Protein AF-A0A2U1FHE0-F1 (afdb_monomer_lite)

Organism: NCBI:txid1884669

Foldseek 3Di:
DDQPQDADAADPDDQVVQLVVNLVSLLVSLQRQLQVQLVVVCVVVVHNVSNVVSSVVSSVVSNVVSVVCCQAQNGWHDDPDDLDDCVPLSATEHQGHPPDDALDWDADARYTGHPHPPPPVSSLLRSQLSVLLNVVCVVQNDVVSVVQVCCPCPPPPHDVCLCVDPPHSNVSSQVSSCVRNCWGDDDHDTDNDRD

Radius of gyration: 19.81 Å; chains: 1; bounding box: 48×40×57 Å

Sequence (195 aa):
MSAAIGGFIGIVGGSLKNAMCELGHSILKGLTVGLIGGAMMAAAEQDAVYLWEGVLIGVALTMGMAGLRIVVLGATFIPDTKYGALEGFAQVYRRGSVFMRNGSGITLGRHVAVKRTGNLHYDRYLLQHETGHLAQISDVGVVEFYGRIVKEYVIKPGFRASYHTPGTLEYGANYYAFQRLGYYYSGMGIRNAFP

Secondary structure (DSSP, 8-state):
---SSPPP---SS-HHHHHHHHHHHHHHHHHHHHHHHHHHHHHHHT-THHHHHHHHHHHHHHHHHHHHHHHHH--B---SS--SS-GGGT-EEE---SSSPTT-EEEETTEEEE---S-HHHHHHHHHHHHHHHHHHHHH-HHHHHHHHHIIIIISS-HHHHTTSTTSHHHHHHHHHHHHHS-EEETTEEESS--

pLDDT: mean 80.5, std 9.71, range [31.58, 93.0]

Structure (mmCIF, N/CA/C/O backbone):
data_AF-A0A2U1FHE0-F1
#
_entry.id   AF-A0A2U1FHE0-F1
#
loop_
_atom_site.group_PDB
_atom_site.id
_atom_site.type_symbol
_atom_site.label_atom_id
_atom_site.label_alt_id
_atom_site.label_comp_id
_atom_site.label_asym_id
_atom_site.label_entity_id
_atom_site.label_seq_id
_atom_site.pdbx_PDB_ins_code
_atom_site.Cartn_x
_atom_site.Cartn_y
_atom_site.Cartn_z
_atom_site.occupancy
_atom_site.B_iso_or_equiv
_atom_site.auth_seq_id
_atom_site.auth_comp_id
_atom_site.auth_asym_id
_atom_site.auth_atom_id
_atom_site.pdbx_PDB_model_num
ATOM 1 N N . MET A 1 1 ? -18.534 -5.896 7.901 1.00 31.58 1 MET A N 1
ATOM 2 C CA . MET A 1 1 ? -19.061 -4.553 8.234 1.00 31.58 1 MET A CA 1
ATOM 3 C C . MET A 1 1 ? -17.929 -3.544 8.084 1.00 31.58 1 MET A C 1
ATOM 5 O O . MET A 1 1 ? -16.986 -3.579 8.862 1.00 31.58 1 MET A O 1
ATOM 9 N N . SER A 1 2 ? -17.942 -2.724 7.029 1.00 38.25 2 SER A N 1
ATOM 10 C CA . SER A 1 2 ? -16.984 -1.618 6.894 1.00 38.25 2 SER A CA 1
ATOM 11 C C . SER A 1 2 ? -17.431 -0.495 7.823 1.00 38.25 2 SER A C 1
ATOM 13 O O . SER A 1 2 ? -18.598 -0.118 7.783 1.00 38.25 2 SER A O 1
ATOM 15 N N . ALA A 1 3 ? -16.535 0.047 8.648 1.00 48.72 3 ALA A N 1
ATOM 16 C CA . ALA A 1 3 ? -16.822 1.295 9.352 1.00 48.72 3 ALA A CA 1
ATOM 17 C C . ALA A 1 3 ? -17.246 2.362 8.325 1.00 48.72 3 ALA A C 1
ATOM 19 O O . ALA A 1 3 ? -16.622 2.451 7.264 1.00 48.72 3 ALA A O 1
ATOM 20 N N . ALA A 1 4 ? -18.264 3.169 8.641 1.00 58.75 4 ALA A N 1
ATOM 21 C CA . ALA A 1 4 ? -18.749 4.263 7.787 1.00 58.75 4 ALA A CA 1
ATOM 22 C C . ALA A 1 4 ? -17.644 5.280 7.421 1.00 58.75 4 ALA A C 1
ATOM 24 O O . ALA A 1 4 ? -17.749 6.013 6.442 1.00 58.75 4 ALA A O 1
ATOM 25 N N . ILE A 1 5 ? -16.548 5.282 8.183 1.00 65.44 5 ILE A N 1
ATOM 26 C CA . ILE A 1 5 ? -15.347 6.067 7.921 1.00 65.44 5 ILE A CA 1
ATOM 27 C C . ILE A 1 5 ? -14.417 5.275 6.984 1.00 65.44 5 ILE A C 1
ATOM 29 O O . ILE A 1 5 ? -13.812 4.266 7.376 1.00 65.44 5 ILE A O 1
ATOM 33 N N . GLY A 1 6 ? -14.283 5.762 5.743 1.00 71.25 6 GLY A N 1
ATOM 34 C CA . GLY A 1 6 ? -13.335 5.265 4.737 1.00 71.25 6 GLY A CA 1
ATOM 35 C C . GLY A 1 6 ? -11.879 5.282 5.227 1.00 71.25 6 GLY A C 1
ATOM 36 O O . GLY A 1 6 ? -11.573 5.759 6.315 1.00 71.25 6 GLY A O 1
ATOM 37 N N . GLY A 1 7 ? -10.935 4.715 4.477 1.00 78.19 7 GLY A N 1
ATOM 38 C CA . GLY A 1 7 ? -9.524 4.722 4.899 1.00 78.19 7 GLY A CA 1
ATOM 39 C C . GLY A 1 7 ? -8.786 6.002 4.491 1.00 78.19 7 GLY A C 1
ATOM 40 O O . GLY A 1 7 ? -9.021 6.499 3.396 1.00 78.19 7 GLY A O 1
ATOM 41 N N . PHE A 1 8 ? -7.857 6.478 5.326 1.00 82.69 8 PHE A N 1
ATOM 42 C CA . PHE A 1 8 ? -7.020 7.653 5.046 1.00 82.69 8 PHE A CA 1
ATOM 43 C C . PHE A 1 8 ? -6.212 7.500 3.744 1.00 82.69 8 PHE A C 1
ATOM 45 O O . PHE A 1 8 ? -5.640 6.434 3.491 1.00 82.69 8 PHE A O 1
ATOM 52 N N . ILE A 1 9 ? -6.168 8.568 2.941 1.00 81.56 9 ILE A N 1
ATOM 53 C CA . ILE A 1 9 ? -5.534 8.599 1.608 1.00 81.56 9 ILE A CA 1
ATOM 54 C C . ILE A 1 9 ? -4.327 9.548 1.518 1.00 81.56 9 ILE A C 1
ATOM 56 O O . ILE A 1 9 ? -3.659 9.588 0.489 1.00 81.56 9 ILE A O 1
ATOM 60 N N . GLY A 1 10 ? -4.004 10.264 2.599 1.00 81.75 10 GLY A N 1
ATOM 61 C CA . GLY A 1 10 ? -2.922 11.249 2.628 1.00 81.75 10 GLY A CA 1
ATOM 62 C C . GLY A 1 10 ? -3.400 12.680 2.406 1.00 81.75 10 GLY A C 1
ATOM 63 O O . GLY A 1 10 ? -4.507 12.926 1.937 1.00 81.75 10 GLY A O 1
ATOM 64 N N . ILE A 1 11 ? -2.538 13.630 2.753 1.00 84.25 11 ILE A N 1
ATOM 65 C CA . ILE A 1 11 ? -2.701 15.063 2.501 1.00 84.25 11 ILE A CA 1
ATOM 66 C C . ILE A 1 11 ? -1.397 15.655 1.965 1.00 84.25 11 ILE A C 1
ATOM 68 O O . ILE A 1 11 ? -0.307 15.114 2.183 1.00 84.25 11 ILE A O 1
ATOM 72 N N . VAL A 1 12 ? -1.492 16.807 1.301 1.00 81.94 12 VAL A N 1
ATOM 73 C CA . VAL A 1 12 ? -0.307 17.547 0.851 1.00 81.94 12 VAL A CA 1
ATOM 74 C C . VAL A 1 12 ? 0.533 17.966 2.068 1.00 81.94 12 VAL A C 1
ATOM 76 O O . VAL A 1 12 ? 0.042 18.610 3.008 1.00 81.94 12 VAL A O 1
ATOM 79 N N . GLY A 1 13 ? 1.807 17.561 2.065 1.00 78.25 13 GLY A N 1
ATOM 80 C CA . GLY A 1 13 ? 2.777 17.889 3.109 1.00 78.25 13 GLY A CA 1
ATOM 81 C C . GLY A 1 13 ? 3.801 16.789 3.413 1.00 78.25 13 GLY A C 1
ATOM 82 O O . GLY A 1 13 ? 3.936 15.788 2.705 1.00 78.25 13 GLY A O 1
ATOM 83 N N . GLY A 1 14 ? 4.547 17.000 4.500 1.00 76.12 14 GLY A N 1
ATOM 84 C CA . GLY A 1 14 ? 5.615 16.104 4.949 1.00 76.12 14 GLY A CA 1
ATOM 85 C C . GLY A 1 14 ? 5.128 14.794 5.580 1.00 76.12 14 GLY A C 1
ATOM 86 O O . GLY A 1 14 ? 3.944 14.617 5.881 1.00 76.12 14 GLY A O 1
ATOM 87 N N . SER A 1 15 ? 6.074 13.876 5.809 1.00 78.69 15 SER A N 1
ATOM 88 C CA . SER A 1 15 ? 5.826 12.546 6.389 1.00 78.69 15 SER A CA 1
ATOM 89 C C . SER A 1 15 ? 5.229 12.614 7.793 1.00 78.69 15 SER A C 1
ATOM 91 O O . SER A 1 15 ? 4.274 11.901 8.072 1.00 78.69 15 SER A O 1
ATOM 93 N N . LEU A 1 16 ? 5.752 13.496 8.655 1.00 76.38 16 LEU A N 1
ATOM 94 C CA . LEU A 1 16 ? 5.264 13.656 10.028 1.00 76.38 16 LEU A CA 1
ATOM 95 C C . LEU A 1 16 ? 3.800 14.111 10.051 1.00 76.38 16 LEU A C 1
ATOM 97 O O . LEU A 1 16 ? 2.976 13.518 10.736 1.00 76.38 16 LEU A O 1
ATOM 101 N N . LYS A 1 17 ? 3.462 15.113 9.231 1.00 79.44 17 LYS A N 1
ATOM 102 C CA . LYS A 1 17 ? 2.091 15.621 9.097 1.00 79.44 17 LYS A CA 1
ATOM 103 C C . LYS A 1 17 ? 1.135 14.513 8.650 1.00 79.44 17 LYS A C 1
ATOM 105 O O . LYS A 1 17 ? 0.094 14.311 9.261 1.00 79.44 17 LYS A O 1
ATOM 110 N N . ASN A 1 18 ? 1.514 13.760 7.618 1.00 83.25 18 ASN A N 1
ATOM 111 C CA . ASN A 1 18 ? 0.703 12.649 7.126 1.00 83.25 18 ASN A CA 1
ATOM 112 C C . ASN A 1 18 ? 0.563 11.512 8.145 1.00 83.25 18 ASN A C 1
ATOM 114 O O . ASN A 1 18 ? -0.525 10.964 8.271 1.00 83.25 18 ASN A O 1
ATOM 118 N N . ALA A 1 19 ? 1.624 11.177 8.884 1.00 75.94 19 ALA A N 1
ATOM 119 C CA . ALA A 1 19 ? 1.572 10.171 9.942 1.00 75.94 19 ALA A CA 1
ATOM 120 C C . ALA A 1 19 ? 0.608 10.585 11.063 1.00 75.94 19 ALA A C 1
ATOM 122 O O . ALA A 1 19 ? -0.243 9.795 11.461 1.00 75.94 19 ALA A O 1
ATOM 123 N N . MET A 1 20 ? 0.676 11.841 11.515 1.00 75.88 20 MET A N 1
ATOM 124 C CA . MET A 1 20 ? -0.234 12.365 12.539 1.00 75.88 20 MET A CA 1
ATOM 125 C C . MET A 1 20 ? -1.688 12.389 12.061 1.00 75.88 20 MET A C 1
ATOM 127 O O . MET A 1 20 ? -2.582 11.980 12.799 1.00 75.88 20 MET A O 1
ATOM 131 N N . CYS A 1 21 ? -1.937 12.801 10.816 1.00 83.50 21 CYS A N 1
ATOM 132 C CA . CYS A 1 21 ? -3.279 12.753 10.237 1.00 83.50 21 CYS A CA 1
ATOM 133 C C . CYS A 1 21 ? -3.794 11.316 10.076 1.00 83.50 21 CYS A C 1
ATOM 135 O O . CYS A 1 21 ? -4.970 11.065 10.325 1.00 83.50 21 CYS A O 1
ATOM 137 N N . GLU A 1 22 ? -2.931 10.363 9.717 1.00 82.50 22 GLU A N 1
ATOM 138 C CA . GLU A 1 22 ? -3.294 8.946 9.633 1.00 82.50 22 GLU A CA 1
ATOM 139 C C . GLU A 1 22 ? -3.653 8.363 11.010 1.00 82.50 22 GLU A C 1
ATOM 141 O O . GLU A 1 22 ? -4.634 7.624 11.125 1.00 82.50 22 GLU A O 1
ATOM 146 N N . LEU A 1 23 ? -2.911 8.727 12.061 1.00 78.31 23 LEU A N 1
ATOM 147 C CA . LEU A 1 23 ? -3.217 8.338 13.441 1.00 78.31 23 LEU A CA 1
ATOM 148 C C . LEU A 1 23 ? -4.532 8.962 13.921 1.00 78.31 23 LEU A C 1
ATOM 150 O O . LEU A 1 23 ? -5.394 8.237 14.410 1.00 78.31 23 LEU A O 1
ATOM 154 N N . GLY A 1 24 ? -4.733 10.266 13.710 1.00 77.88 24 GLY A N 1
ATOM 155 C CA . GLY A 1 24 ? -5.979 10.958 14.062 1.00 77.88 24 GLY A CA 1
ATOM 156 C C . GLY A 1 24 ? -7.201 10.370 13.350 1.00 77.88 24 GLY A C 1
ATOM 157 O O . GLY A 1 24 ? -8.215 10.077 13.982 1.00 77.88 24 GLY A O 1
ATOM 158 N N . HIS A 1 25 ? -7.082 10.092 12.049 1.00 86.81 25 HIS A N 1
ATOM 159 C CA . HIS A 1 25 ? -8.114 9.389 11.280 1.00 86.81 25 HIS A CA 1
ATOM 160 C C . HIS A 1 25 ? -8.407 7.994 11.849 1.00 86.81 25 HIS A C 1
ATOM 162 O O . HIS A 1 25 ? -9.557 7.557 11.903 1.00 86.81 25 HIS A O 1
ATOM 168 N N . SER A 1 26 ? -7.369 7.287 12.295 1.00 81.31 26 SER A N 1
ATOM 169 C CA . SER A 1 26 ? -7.502 5.948 12.874 1.00 81.31 26 SER A CA 1
ATOM 170 C C . SER A 1 26 ? -8.154 5.973 14.253 1.00 81.31 26 SER A C 1
ATOM 172 O O . SER A 1 26 ? -8.953 5.083 14.533 1.00 81.31 26 SER A O 1
ATOM 174 N N . ILE A 1 27 ? -7.909 7.006 15.065 1.00 79.12 27 ILE A N 1
ATOM 175 C CA . ILE A 1 27 ? -8.630 7.247 16.324 1.00 79.12 27 ILE A CA 1
ATOM 176 C C . ILE A 1 27 ? -10.122 7.424 16.043 1.00 79.12 27 ILE A C 1
ATOM 178 O O . ILE A 1 27 ? -10.926 6.687 16.600 1.00 79.12 27 ILE A O 1
ATOM 182 N N . LEU A 1 28 ? -10.501 8.317 15.122 1.00 84.00 28 LEU A N 1
ATOM 183 C CA . LEU A 1 28 ? -11.912 8.541 14.763 1.00 84.00 28 LEU A CA 1
ATOM 184 C C . LEU A 1 28 ? -12.599 7.254 14.284 1.00 84.00 28 LEU A C 1
ATOM 186 O O . LEU A 1 28 ? -13.724 6.937 14.684 1.00 84.00 28 LEU A O 1
ATOM 190 N N . LYS A 1 29 ? -11.899 6.467 13.460 1.00 83.88 29 LYS A N 1
ATOM 191 C CA . LYS A 1 29 ? -12.380 5.156 13.015 1.00 83.88 29 LYS A CA 1
ATOM 192 C C . LYS A 1 29 ? -12.514 4.166 14.174 1.00 83.88 29 LYS A C 1
ATOM 194 O O . LYS A 1 29 ? -13.488 3.420 14.215 1.00 83.88 29 LYS A O 1
ATOM 199 N N . GLY A 1 30 ? -11.559 4.173 15.098 1.00 76.50 30 GLY A N 1
ATOM 200 C CA . GLY A 1 30 ? -11.541 3.324 16.286 1.00 76.50 30 GLY A CA 1
ATOM 201 C C . GLY A 1 30 ? -12.676 3.637 17.249 1.00 76.50 30 GLY A C 1
ATOM 202 O O . GLY A 1 30 ? -13.360 2.713 17.671 1.00 76.50 30 GLY A O 1
ATOM 203 N N . LEU A 1 31 ? -12.954 4.922 17.497 1.00 82.94 31 LEU A N 1
ATOM 204 C CA . LEU A 1 31 ? -14.117 5.367 18.270 1.00 82.94 3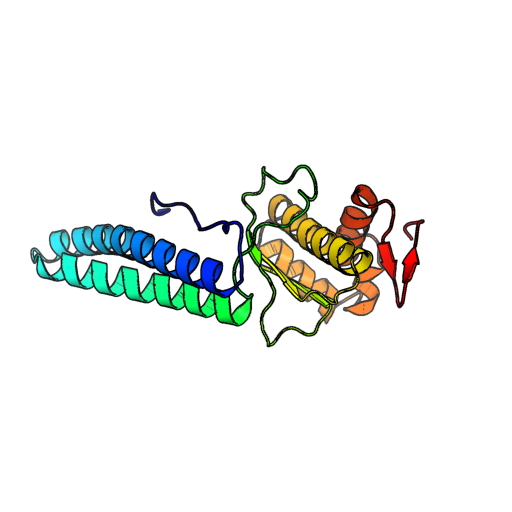1 LEU A CA 1
ATOM 205 C C . LEU A 1 31 ? -15.413 4.829 17.652 1.00 82.94 31 LEU A C 1
ATOM 207 O O . LEU A 1 31 ? -16.252 4.281 18.353 1.00 82.94 31 LEU A O 1
ATOM 211 N N . THR A 1 32 ? -15.553 4.927 16.326 1.00 84.69 32 THR A N 1
ATOM 212 C CA . THR A 1 32 ? -16.765 4.483 15.618 1.00 84.69 32 THR A CA 1
ATOM 213 C C . THR A 1 32 ? -16.954 2.968 15.689 1.00 84.69 32 THR A C 1
ATOM 215 O O . THR A 1 32 ? -18.025 2.491 16.051 1.00 84.69 32 THR A O 1
ATOM 218 N N . VAL A 1 33 ? -15.920 2.194 15.341 1.00 80.94 33 VAL A N 1
ATOM 219 C CA . VAL A 1 33 ? -15.981 0.721 15.376 1.00 80.94 33 VAL A CA 1
ATOM 220 C C . VAL A 1 33 ? -16.155 0.224 16.807 1.00 80.94 33 VAL A C 1
ATOM 222 O O . VAL A 1 33 ? -16.948 -0.682 17.048 1.00 80.94 33 VAL A O 1
ATOM 225 N N . GLY A 1 34 ? -15.438 0.841 17.743 1.00 82.88 34 GLY A N 1
ATOM 226 C CA . GLY A 1 34 ? -15.486 0.511 19.154 1.00 82.88 34 GLY A CA 1
ATOM 227 C C . GLY A 1 34 ? -16.840 0.796 19.788 1.00 82.88 34 GLY A C 1
ATOM 228 O O . GLY A 1 34 ? -17.339 -0.041 20.526 1.00 82.88 34 GLY A O 1
ATOM 229 N N . LEU A 1 35 ? -17.487 1.912 19.440 1.00 87.19 35 LEU A N 1
ATOM 230 C CA . LEU A 1 35 ? -18.833 2.226 19.921 1.00 87.19 35 LEU A CA 1
ATOM 231 C C . LEU A 1 35 ? -19.873 1.240 19.378 1.00 87.19 35 LEU A C 1
ATOM 233 O O . LEU A 1 35 ? -20.731 0.798 20.132 1.00 87.19 35 LEU A O 1
ATOM 237 N N . ILE A 1 36 ? -19.775 0.839 18.104 1.00 84.88 36 ILE A N 1
ATOM 238 C CA . ILE A 1 36 ? -20.671 -0.178 17.527 1.00 84.88 36 ILE A CA 1
ATOM 239 C C . ILE A 1 36 ? -20.477 -1.527 18.232 1.00 84.88 36 ILE A C 1
ATOM 241 O O . ILE A 1 36 ? -21.451 -2.127 18.680 1.00 84.88 36 ILE A O 1
ATOM 245 N N . GLY A 1 37 ? -19.231 -1.994 18.358 1.00 80.94 37 GLY A N 1
ATOM 246 C CA . GLY A 1 37 ? -18.929 -3.258 19.037 1.00 80.94 37 GLY A CA 1
ATOM 247 C C . GLY A 1 37 ? -19.313 -3.232 20.519 1.00 80.94 37 GLY A C 1
ATOM 248 O O . GLY A 1 37 ? -19.919 -4.176 21.018 1.00 80.94 37 GLY A O 1
ATOM 249 N N . GLY A 1 38 ? -19.035 -2.121 21.199 1.00 85.88 38 GLY A N 1
ATOM 250 C CA . GLY A 1 38 ? -19.387 -1.900 22.596 1.00 85.88 38 GLY A CA 1
ATOM 251 C C . GLY A 1 38 ? -20.892 -1.828 22.827 1.00 85.88 38 GLY A C 1
ATOM 252 O O . GLY A 1 38 ? -21.369 -2.368 23.813 1.00 85.88 38 GLY A O 1
ATOM 253 N N . ALA A 1 39 ? -21.663 -1.247 21.903 1.00 87.94 39 ALA A N 1
ATOM 254 C CA . ALA A 1 39 ? -23.124 -1.220 21.994 1.00 87.94 39 ALA A CA 1
ATOM 255 C C . ALA A 1 39 ? -23.735 -2.616 21.844 1.00 87.94 39 ALA A C 1
ATOM 257 O O . ALA A 1 39 ? -24.685 -2.949 22.547 1.00 87.94 39 ALA A O 1
ATOM 258 N N . MET A 1 40 ? -23.169 -3.450 20.966 1.00 88.19 40 MET A N 1
ATOM 259 C CA . MET A 1 40 ? -23.581 -4.849 20.839 1.00 88.19 40 MET A CA 1
ATOM 260 C C . MET A 1 40 ? -23.300 -5.633 22.126 1.00 88.19 40 MET A C 1
ATOM 262 O O . MET A 1 40 ? -24.173 -6.365 22.585 1.00 88.19 40 MET A O 1
ATOM 266 N N . MET A 1 41 ? -22.117 -5.454 22.725 1.00 82.00 41 MET A N 1
ATOM 267 C CA . MET A 1 41 ? -21.769 -6.116 23.989 1.00 82.00 41 MET A CA 1
ATOM 268 C C . MET A 1 41 ? -22.588 -5.584 25.168 1.00 82.00 41 MET A C 1
ATOM 270 O O . MET A 1 41 ? -23.110 -6.373 25.944 1.00 82.00 41 MET A O 1
ATOM 274 N N . ALA A 1 42 ? -22.802 -4.271 25.252 1.00 90.62 42 ALA A N 1
ATOM 275 C CA . ALA A 1 42 ? -23.636 -3.663 26.284 1.00 90.62 42 ALA A CA 1
ATOM 276 C C . ALA A 1 42 ? -25.093 -4.136 26.216 1.00 90.62 42 ALA A C 1
ATOM 278 O O . ALA A 1 42 ? -25.725 -4.331 27.248 1.00 90.62 42 ALA A O 1
ATOM 279 N N . ALA A 1 43 ? -25.635 -4.351 25.013 1.00 88.69 43 ALA A N 1
ATOM 280 C CA . ALA A 1 43 ? -26.972 -4.912 24.846 1.00 88.69 43 ALA A CA 1
ATOM 281 C C . ALA A 1 43 ? -27.042 -6.397 25.242 1.00 88.69 43 ALA A C 1
ATOM 283 O O . ALA A 1 43 ? -28.050 -6.826 25.800 1.00 88.69 43 ALA A O 1
ATOM 284 N N . ALA A 1 44 ? -25.990 -7.172 24.959 1.00 90.69 44 ALA A N 1
ATOM 285 C CA . ALA A 1 44 ? -25.921 -8.592 25.299 1.00 90.69 44 ALA A CA 1
ATOM 286 C C . ALA A 1 44 ? -25.772 -8.823 26.811 1.00 90.69 44 ALA A C 1
ATOM 288 O O . ALA A 1 44 ? -26.486 -9.646 27.376 1.00 90.69 44 ALA A O 1
ATOM 289 N N . GLU A 1 45 ? -24.894 -8.057 27.455 1.00 92.31 45 GLU A N 1
ATOM 290 C CA . GLU A 1 45 ? -24.567 -8.185 28.881 1.00 92.31 45 GLU A CA 1
ATOM 291 C C . GLU A 1 45 ? -25.415 -7.265 29.778 1.00 92.31 45 GLU A C 1
ATOM 293 O O . GLU A 1 45 ? -25.296 -7.294 30.997 1.00 92.31 45 GLU A O 1
ATOM 298 N N . GLN A 1 46 ? -26.280 -6.437 29.180 1.00 92.25 46 GLN A N 1
ATOM 299 C CA . GLN A 1 46 ? -27.111 -5.434 29.863 1.00 92.25 46 GLN A CA 1
ATOM 300 C C . GLN A 1 46 ? -26.319 -4.437 30.731 1.00 92.25 46 GLN A C 1
ATOM 302 O O . GLN A 1 46 ? -26.864 -3.862 31.674 1.00 92.25 46 GLN A O 1
ATOM 307 N N . ASP A 1 47 ? -25.053 -4.183 30.385 1.00 93.00 47 ASP A N 1
ATOM 308 C CA . ASP A 1 47 ? -24.169 -3.263 31.103 1.00 93.00 47 ASP A CA 1
ATOM 309 C C . ASP A 1 47 ? -23.560 -2.212 30.161 1.00 93.00 47 ASP A C 1
ATOM 311 O O . ASP A 1 47 ? -22.891 -2.514 29.171 1.00 93.00 47 ASP A O 1
ATOM 315 N N . ALA A 1 48 ? -23.768 -0.939 30.495 1.00 87.19 48 ALA A N 1
ATOM 316 C CA . ALA A 1 48 ? -23.250 0.193 29.739 1.00 87.19 48 ALA A CA 1
ATOM 317 C C . ALA A 1 48 ? -21.715 0.324 29.800 1.00 87.19 48 ALA A C 1
ATOM 319 O O . ALA A 1 48 ? -21.150 1.011 28.945 1.00 87.19 48 ALA A O 1
ATOM 320 N N . VAL A 1 49 ? -21.023 -0.330 30.744 1.00 92.31 49 VAL A N 1
ATOM 321 C CA . VAL A 1 49 ? -19.548 -0.333 30.826 1.00 92.31 49 VAL A CA 1
ATOM 322 C C . VAL A 1 49 ? -18.911 -0.804 29.516 1.00 92.31 49 VAL A C 1
ATOM 324 O O . VAL A 1 49 ? -17.918 -0.224 29.063 1.00 92.31 49 VAL A O 1
ATOM 327 N N . TYR A 1 50 ? -19.540 -1.764 28.833 1.00 85.44 50 TYR A N 1
ATOM 328 C CA . TYR A 1 50 ? -19.032 -2.321 27.581 1.00 85.44 50 TYR A CA 1
ATOM 329 C C . TYR A 1 50 ? -19.044 -1.329 26.411 1.00 85.44 50 TYR A C 1
ATOM 331 O O . TYR A 1 50 ? -18.294 -1.514 25.450 1.00 85.44 50 TYR A O 1
ATOM 339 N N . LEU A 1 51 ? -19.814 -0.234 26.489 1.00 86.88 51 LEU A N 1
ATOM 340 C CA . LEU A 1 51 ? -19.703 0.867 25.525 1.00 86.88 51 LEU A CA 1
ATOM 341 C C . LEU A 1 51 ? -18.315 1.507 25.597 1.00 86.88 51 LEU A C 1
ATOM 343 O O . LEU A 1 51 ? -17.680 1.736 24.567 1.00 86.88 51 LEU A O 1
ATOM 347 N N . TRP A 1 52 ? -17.839 1.780 26.813 1.00 85.00 52 TRP A N 1
ATOM 348 C CA . TRP A 1 52 ? -16.544 2.413 27.032 1.00 85.00 52 TRP A CA 1
ATOM 349 C C . TRP A 1 52 ? -1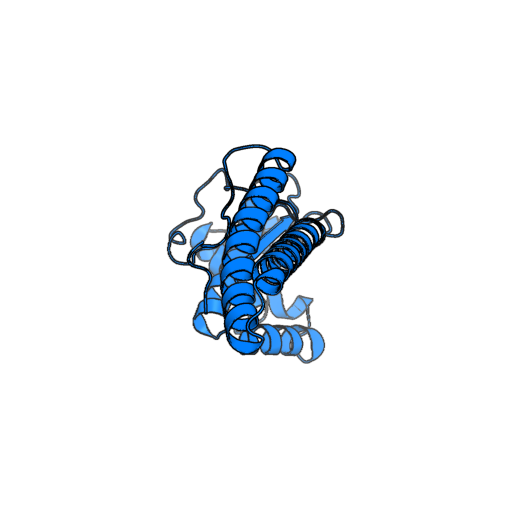5.390 1.461 26.722 1.00 85.00 52 TRP A C 1
ATOM 351 O O . TRP A 1 52 ? -14.445 1.844 26.030 1.00 85.00 52 TRP A O 1
ATOM 361 N N . GLU A 1 53 ? -15.492 0.202 27.148 1.00 84.75 53 GLU A N 1
ATOM 362 C CA . GLU A 1 53 ? -14.495 -0.821 26.817 1.00 84.75 53 GLU A CA 1
ATOM 363 C C . GLU A 1 53 ? -14.398 -1.051 25.307 1.00 84.75 53 GLU A C 1
ATOM 365 O O . GLU A 1 53 ? -13.297 -1.081 24.752 1.00 84.75 53 GLU A O 1
ATOM 370 N N . GLY A 1 54 ? -15.539 -1.124 24.615 1.00 80.62 54 GLY A N 1
ATOM 371 C CA . GLY A 1 54 ? -15.587 -1.240 23.162 1.00 80.62 54 GLY A CA 1
ATOM 372 C C . GLY A 1 54 ? -14.880 -0.076 22.473 1.00 80.62 54 GLY A C 1
ATOM 373 O O . GLY A 1 54 ? -14.050 -0.298 21.589 1.00 80.62 54 GLY A O 1
ATOM 374 N N . VAL A 1 55 ? -15.140 1.163 22.905 1.00 86.25 55 VAL A N 1
ATOM 375 C CA . VAL A 1 55 ? -14.464 2.368 22.398 1.00 86.25 55 VAL A CA 1
ATOM 376 C C . VAL A 1 55 ? -12.950 2.298 22.613 1.00 86.25 55 VAL A C 1
ATOM 378 O O . VAL A 1 55 ? -12.194 2.520 21.662 1.00 86.25 55 VAL A O 1
ATOM 381 N N . LEU A 1 56 ? -12.498 1.961 23.823 1.00 82.31 56 LEU A N 1
ATOM 382 C CA . LEU A 1 56 ? -11.074 1.849 24.148 1.00 82.31 56 LEU A CA 1
ATOM 383 C C . LEU A 1 56 ? -10.374 0.792 23.288 1.00 82.31 56 LEU A C 1
ATOM 385 O O . LEU A 1 56 ? -9.335 1.075 22.689 1.00 82.31 56 LEU A O 1
ATOM 389 N N . ILE A 1 57 ? -10.964 -0.399 23.171 1.00 78.50 57 ILE A N 1
ATOM 390 C CA . ILE A 1 57 ? -10.437 -1.494 22.347 1.00 78.50 57 ILE A CA 1
ATOM 391 C C . ILE A 1 57 ? -10.415 -1.084 20.870 1.00 78.50 57 ILE A C 1
ATOM 393 O O . ILE A 1 57 ? -9.413 -1.287 20.182 1.00 78.50 57 ILE A O 1
ATOM 397 N N . GLY A 1 58 ? -11.489 -0.460 20.383 1.00 75.19 58 GLY A N 1
ATOM 398 C CA . GLY A 1 58 ? -11.604 0.010 19.007 1.00 75.19 58 GLY A CA 1
ATOM 399 C C . GLY A 1 58 ? -10.508 1.008 18.642 1.00 75.19 58 GLY A C 1
ATOM 400 O O . GLY A 1 58 ? -9.840 0.833 17.622 1.00 75.19 58 GLY A O 1
ATOM 401 N N . VAL A 1 59 ? -10.277 2.016 19.489 1.00 78.88 59 VAL A N 1
ATOM 402 C CA . VAL A 1 59 ? -9.190 2.995 19.319 1.00 78.88 59 VAL A CA 1
ATOM 403 C C . VAL A 1 59 ? -7.822 2.328 19.391 1.00 78.88 59 VAL A C 1
ATOM 405 O O . VAL A 1 59 ? -6.992 2.562 18.512 1.00 78.88 59 VAL A O 1
ATOM 408 N N . ALA A 1 60 ? -7.580 1.479 20.391 1.00 72.25 60 ALA A N 1
ATOM 409 C CA . ALA A 1 60 ? -6.290 0.822 20.569 1.00 72.25 60 ALA A CA 1
ATOM 410 C C . ALA A 1 60 ? -5.914 -0.039 19.353 1.00 72.25 60 ALA A C 1
ATOM 412 O O . ALA A 1 60 ? -4.800 0.068 18.835 1.00 72.25 60 ALA A O 1
ATOM 413 N N . LEU A 1 61 ? -6.853 -0.838 18.839 1.00 74.88 61 LEU A N 1
ATOM 414 C CA . LEU A 1 61 ? -6.626 -1.693 17.675 1.00 74.88 61 LEU A CA 1
ATOM 415 C C . LEU A 1 61 ? -6.390 -0.879 16.400 1.00 74.88 61 LEU A C 1
ATOM 417 O O . LEU A 1 61 ? -5.455 -1.170 15.649 1.00 74.88 61 LEU A O 1
ATOM 421 N N . THR A 1 62 ? -7.195 0.152 16.127 1.00 74.75 62 THR A N 1
ATOM 422 C CA . THR A 1 62 ? -7.013 0.949 14.904 1.00 74.75 62 THR A CA 1
ATOM 423 C C . THR A 1 62 ? -5.743 1.788 14.951 1.00 74.75 62 THR A C 1
ATOM 425 O O . THR A 1 62 ? -5.048 1.870 13.935 1.00 74.75 62 THR A O 1
ATOM 428 N N . MET A 1 63 ? -5.398 2.368 16.105 1.00 74.00 63 MET A N 1
ATOM 429 C CA . MET A 1 63 ? -4.130 3.072 16.304 1.00 74.00 63 MET A CA 1
ATOM 430 C C . MET A 1 63 ? -2.939 2.129 16.171 1.00 74.00 63 MET A C 1
ATOM 432 O O . MET A 1 63 ? -1.991 2.463 15.463 1.00 74.00 63 MET A O 1
ATOM 436 N N . GLY A 1 64 ? -2.996 0.947 16.789 1.00 73.88 64 GLY A N 1
ATOM 437 C CA . GLY A 1 64 ? -1.946 -0.064 16.688 1.00 73.88 64 GLY A CA 1
ATOM 438 C C . GLY A 1 64 ? -1.701 -0.480 15.239 1.00 73.88 64 GLY A C 1
ATOM 439 O O . GLY A 1 64 ? -0.568 -0.440 14.762 1.00 73.88 64 GLY A O 1
ATOM 440 N N . MET A 1 65 ? -2.768 -0.772 14.491 1.00 78.94 65 MET A N 1
ATOM 441 C CA . MET A 1 65 ? -2.666 -1.123 13.071 1.00 78.94 65 MET A CA 1
ATOM 442 C C . MET A 1 65 ? -2.168 0.034 12.199 1.00 78.94 65 MET A C 1
ATOM 444 O O . MET A 1 65 ? -1.419 -0.197 11.249 1.00 78.94 65 MET A O 1
ATOM 448 N N . ALA A 1 66 ? -2.558 1.276 12.496 1.00 79.44 66 ALA A N 1
ATOM 449 C CA . ALA A 1 66 ? -2.068 2.454 11.785 1.00 79.44 66 ALA A CA 1
ATOM 450 C C . ALA A 1 66 ? -0.581 2.707 12.062 1.00 79.44 66 ALA A C 1
ATOM 452 O O . ALA A 1 66 ? 0.191 2.895 11.124 1.00 79.44 66 ALA A O 1
ATOM 453 N N . GLY A 1 67 ? -0.168 2.631 13.329 1.00 75.81 67 GLY A N 1
ATOM 454 C CA . GLY A 1 67 ? 1.228 2.720 13.745 1.00 75.81 67 GLY A CA 1
ATOM 455 C C . GLY A 1 67 ? 2.079 1.642 13.083 1.00 75.81 67 GLY A C 1
ATOM 456 O O . GLY A 1 67 ? 3.072 1.964 12.433 1.00 75.81 67 GLY A O 1
ATOM 457 N N . LEU A 1 68 ? 1.642 0.380 13.135 1.00 82.19 68 LEU A N 1
ATOM 458 C CA . LEU A 1 68 ? 2.319 -0.733 12.467 1.00 82.19 68 LEU A CA 1
ATOM 459 C C . LEU A 1 68 ? 2.453 -0.486 10.961 1.00 82.19 68 LEU A C 1
ATOM 461 O O . LEU A 1 68 ? 3.526 -0.669 10.393 1.00 82.19 68 LEU A O 1
ATOM 465 N N . ARG A 1 69 ? 1.391 -0.016 10.302 1.00 86.06 69 ARG A N 1
ATOM 466 C CA . ARG A 1 69 ? 1.430 0.282 8.867 1.00 86.06 69 ARG A CA 1
ATOM 467 C C . ARG A 1 69 ? 2.395 1.421 8.536 1.00 86.06 69 ARG A C 1
ATOM 469 O O . ARG A 1 69 ? 3.115 1.322 7.546 1.00 86.06 69 ARG A O 1
ATOM 476 N N . ILE A 1 70 ? 2.439 2.477 9.348 1.00 81.25 70 ILE A N 1
ATOM 477 C CA . ILE A 1 70 ? 3.403 3.576 9.196 1.00 81.25 70 ILE A CA 1
ATOM 478 C C . ILE A 1 70 ? 4.833 3.056 9.383 1.00 81.25 70 ILE A C 1
ATOM 480 O O . ILE A 1 70 ? 5.715 3.419 8.610 1.00 81.25 70 ILE A O 1
ATOM 484 N N . VAL A 1 71 ? 5.063 2.177 10.358 1.00 79.62 71 VAL A N 1
ATOM 485 C CA . VAL A 1 71 ? 6.377 1.574 10.615 1.00 79.62 71 VAL A CA 1
ATOM 486 C C . VAL A 1 71 ? 6.814 0.670 9.461 1.00 79.62 71 VAL A C 1
ATOM 488 O O . VAL A 1 71 ? 7.958 0.763 9.027 1.00 79.62 71 VAL A O 1
ATOM 491 N N . VAL A 1 72 ? 5.920 -0.170 8.933 1.00 82.38 72 VAL A N 1
ATOM 492 C CA . VAL A 1 72 ? 6.248 -1.180 7.910 1.00 82.38 72 VAL A CA 1
ATOM 493 C C . VAL A 1 72 ? 6.301 -0.592 6.499 1.00 82.38 72 VAL A C 1
ATOM 495 O O . VAL A 1 72 ? 7.199 -0.930 5.730 1.00 82.38 72 VAL A O 1
ATOM 498 N N . LEU A 1 73 ? 5.384 0.316 6.156 1.00 86.75 73 LEU A N 1
ATOM 499 C CA . LEU A 1 73 ? 5.214 0.840 4.794 1.00 86.75 73 LEU A CA 1
ATOM 500 C C . LEU A 1 73 ? 5.554 2.329 4.656 1.00 86.75 73 LEU A C 1
ATOM 502 O O . LEU A 1 73 ? 5.612 2.849 3.541 1.00 86.75 73 LEU A O 1
ATOM 506 N N . GLY A 1 74 ? 5.776 3.030 5.764 1.00 85.44 74 GLY A N 1
ATOM 507 C CA . GLY A 1 74 ? 5.980 4.473 5.784 1.00 85.44 74 GLY A CA 1
ATOM 508 C C . GLY A 1 74 ? 4.678 5.274 5.849 1.00 85.44 74 GLY A C 1
ATOM 509 O O . GLY A 1 74 ? 3.562 4.761 5.687 1.00 85.44 74 GLY A O 1
ATOM 510 N N . ALA A 1 75 ? 4.841 6.578 6.077 1.00 85.50 75 ALA A N 1
ATOM 511 C CA . ALA A 1 75 ? 3.741 7.533 6.086 1.00 85.50 75 ALA A CA 1
ATOM 512 C C . ALA A 1 75 ? 3.081 7.637 4.703 1.00 85.50 75 ALA A C 1
ATOM 514 O O . ALA A 1 75 ? 3.754 7.570 3.666 1.00 85.50 75 ALA A O 1
ATOM 515 N N . THR A 1 76 ? 1.765 7.841 4.710 1.00 87.00 76 THR A N 1
ATOM 516 C CA . THR A 1 76 ? 0.980 8.101 3.500 1.00 87.00 76 THR A CA 1
ATOM 517 C C . THR A 1 76 ? 1.416 9.422 2.841 1.00 87.00 76 THR A C 1
ATOM 519 O O . THR A 1 76 ? 1.908 10.324 3.519 1.00 87.00 76 THR A O 1
ATOM 522 N N . PHE A 1 77 ? 1.291 9.558 1.523 1.00 82.56 77 PHE A N 1
ATOM 523 C CA . PHE A 1 77 ? 1.515 10.826 0.823 1.00 82.56 77 PHE A CA 1
ATOM 524 C C . PHE A 1 77 ? 0.661 10.920 -0.444 1.00 82.56 77 PHE A C 1
ATOM 526 O O . PHE A 1 77 ? 0.253 9.904 -1.000 1.00 82.56 77 PHE A O 1
ATOM 533 N N . ILE A 1 78 ? 0.435 12.145 -0.921 1.00 81.06 78 ILE A N 1
ATOM 534 C CA . ILE A 1 78 ? -0.143 12.388 -2.247 1.00 81.06 78 ILE A CA 1
ATOM 535 C C . ILE A 1 78 ? 1.016 12.605 -3.229 1.00 81.06 78 ILE A C 1
ATOM 537 O O . ILE A 1 78 ? 1.858 13.465 -2.960 1.00 81.06 78 ILE A O 1
ATOM 541 N N . PRO A 1 79 ? 1.123 11.830 -4.320 1.00 72.38 79 PRO A N 1
ATOM 542 C CA . PRO A 1 79 ? 2.179 12.020 -5.306 1.00 72.38 79 PRO A CA 1
ATOM 543 C C . PRO A 1 79 ? 2.058 13.360 -6.040 1.00 72.38 79 PRO A C 1
ATOM 545 O O . PRO A 1 79 ? 0.964 13.776 -6.411 1.00 72.38 79 PRO A O 1
ATOM 548 N N . ASP A 1 80 ? 3.206 13.996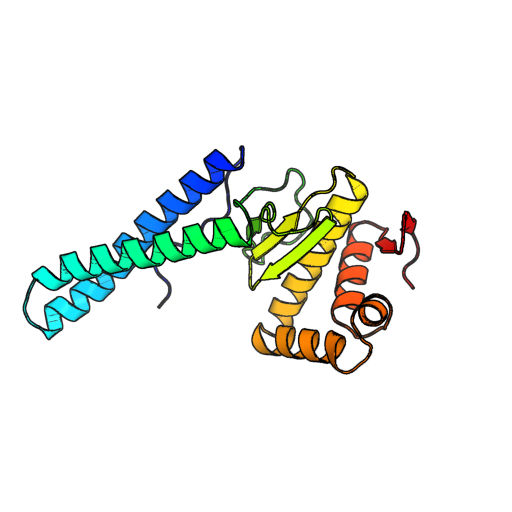 -6.293 1.00 66.00 80 ASP A N 1
ATOM 549 C CA . ASP A 1 80 ? 3.311 15.320 -6.932 1.00 66.00 80 ASP A CA 1
ATOM 550 C C . ASP A 1 80 ? 2.848 15.318 -8.401 1.00 66.00 80 ASP A C 1
ATOM 552 O O . ASP A 1 80 ? 2.554 16.357 -8.983 1.00 66.00 80 ASP A O 1
ATOM 556 N N . THR A 1 81 ? 2.781 14.141 -9.024 1.00 62.72 81 THR A N 1
ATOM 557 C CA . THR A 1 81 ? 2.217 13.946 -10.360 1.00 62.72 81 THR A CA 1
ATOM 558 C C . THR A 1 81 ? 1.121 12.893 -10.259 1.00 62.72 81 THR A C 1
ATOM 560 O O . THR A 1 81 ? 1.353 11.814 -9.715 1.00 62.72 81 THR A O 1
ATOM 563 N N . LYS A 1 82 ? -0.080 13.182 -10.776 1.00 57.28 82 LYS A N 1
ATOM 564 C CA . LYS A 1 82 ? -1.126 12.161 -10.912 1.00 57.28 82 LYS A CA 1
ATOM 565 C C . LYS A 1 82 ? -0.655 11.143 -11.947 1.00 57.28 82 LYS A C 1
ATOM 567 O O . LYS A 1 82 ? -0.540 11.455 -13.127 1.00 57.28 82 LYS A O 1
ATOM 572 N N . TYR A 1 83 ? -0.357 9.932 -11.501 1.00 58.41 83 TYR A N 1
ATOM 573 C CA . TYR A 1 83 ? 0.272 8.886 -12.308 1.00 58.41 83 TYR A CA 1
ATOM 574 C C . TYR A 1 83 ? -0.715 8.116 -13.219 1.00 58.41 83 TYR A C 1
ATOM 576 O O . TYR A 1 83 ? -0.545 6.924 -13.462 1.00 58.41 83 TYR A O 1
ATOM 584 N N . GLY A 1 84 ? -1.716 8.806 -13.781 1.00 53.12 84 GLY A N 1
ATOM 585 C CA . GLY A 1 84 ? -2.714 8.246 -14.707 1.00 53.12 84 GLY A CA 1
ATOM 586 C C . GLY A 1 84 ? -4.021 7.779 -14.049 1.00 53.12 84 GLY A C 1
ATOM 587 O O . GLY A 1 84 ? -4.244 8.030 -12.866 1.00 53.12 84 GLY A O 1
ATOM 588 N N . ALA A 1 85 ? -4.889 7.141 -14.853 1.00 47.53 85 ALA A N 1
ATOM 589 C CA . ALA A 1 85 ? -6.313 6.817 -14.631 1.00 47.53 85 ALA A CA 1
ATOM 590 C C . ALA A 1 85 ? -6.606 5.850 -13.463 1.00 47.53 85 ALA A C 1
ATOM 592 O O . ALA A 1 85 ? -7.144 4.762 -13.636 1.00 47.53 85 ALA A O 1
ATOM 593 N N . LEU A 1 86 ? -6.204 6.231 -12.260 1.00 55.94 86 LEU A N 1
ATOM 594 C CA . LEU A 1 86 ? -6.173 5.362 -11.089 1.00 55.94 86 LEU A CA 1
ATOM 595 C C . LEU A 1 86 ? -6.821 6.005 -9.861 1.00 55.94 86 LEU A C 1
ATOM 597 O O . LEU A 1 86 ? -6.730 5.484 -8.752 1.00 55.94 86 LEU A O 1
ATOM 601 N N . GLU A 1 87 ? -7.539 7.110 -10.057 1.00 50.00 87 GLU A N 1
ATOM 602 C CA . GLU A 1 87 ? -8.517 7.578 -9.069 1.00 50.00 87 GLU A CA 1
ATOM 603 C C . GLU A 1 87 ? -9.592 6.496 -8.797 1.00 50.00 87 GLU A C 1
ATOM 605 O O . GLU A 1 87 ? -10.189 6.490 -7.725 1.00 50.00 87 GLU A O 1
ATOM 610 N N . GLY A 1 88 ? -9.757 5.515 -9.702 1.00 51.78 88 GLY A N 1
ATOM 611 C CA . GLY A 1 88 ? -10.713 4.407 -9.589 1.00 51.78 88 GLY A CA 1
ATOM 612 C C . GLY A 1 88 ? -10.360 3.264 -8.623 1.00 51.78 88 GLY A C 1
ATOM 613 O O . GLY A 1 88 ? -11.269 2.554 -8.210 1.00 51.78 88 GLY A O 1
ATOM 614 N N . PHE A 1 89 ? -9.096 3.082 -8.207 1.00 58.84 89 PHE A N 1
ATOM 615 C CA . PHE A 1 89 ? -8.700 1.933 -7.358 1.00 58.84 89 PHE A CA 1
ATOM 616 C C . PHE A 1 89 ? -8.588 2.256 -5.857 1.00 58.84 89 PHE A C 1
ATOM 618 O O . PHE A 1 89 ? -8.142 1.422 -5.069 1.00 58.84 89 PHE A O 1
ATOM 625 N N . ALA A 1 90 ? -8.973 3.469 -5.433 1.00 67.88 90 ALA A N 1
ATOM 626 C CA . ALA A 1 90 ? -8.921 3.920 -4.032 1.00 67.88 90 ALA A CA 1
ATOM 627 C C . ALA A 1 90 ? -7.563 3.658 -3.331 1.00 67.88 90 ALA A C 1
ATOM 629 O O . ALA A 1 90 ? -7.496 3.333 -2.137 1.00 67.88 90 ALA A O 1
ATOM 630 N N . GLN A 1 91 ? -6.480 3.780 -4.100 1.00 78.75 91 GLN A N 1
ATOM 631 C CA . GLN A 1 91 ? -5.120 3.446 -3.693 1.00 78.75 91 GLN A CA 1
ATOM 632 C C . GLN A 1 91 ? -4.516 4.440 -2.705 1.00 78.75 91 GLN A C 1
ATOM 634 O O . GLN A 1 91 ? -4.866 5.620 -2.675 1.00 78.75 91 GLN A O 1
ATOM 639 N N . VAL A 1 92 ? -3.562 3.962 -1.911 1.00 83.44 92 VAL A N 1
ATOM 640 C CA . VAL A 1 92 ? -2.904 4.752 -0.870 1.00 83.44 92 VAL A CA 1
ATOM 641 C C . VAL A 1 92 ? -1.393 4.645 -1.023 1.00 83.44 92 VAL A C 1
ATOM 643 O O . VAL A 1 92 ? -0.803 3.613 -0.695 1.00 83.44 92 VAL A O 1
ATOM 646 N N . TYR A 1 93 ? -0.769 5.729 -1.479 1.00 85.62 93 TYR A N 1
ATOM 647 C CA . TYR A 1 93 ? 0.677 5.800 -1.665 1.00 85.62 93 TYR A CA 1
ATOM 648 C C . TYR A 1 93 ? 1.406 6.034 -0.347 1.00 85.62 93 TYR A C 1
ATOM 650 O O . TYR A 1 93 ? 1.004 6.865 0.469 1.00 85.62 93 TYR A O 1
ATOM 658 N N . ARG A 1 94 ? 2.510 5.317 -0.142 1.00 88.00 94 ARG A N 1
ATOM 659 C CA . ARG A 1 94 ? 3.327 5.370 1.070 1.00 88.00 94 ARG A CA 1
ATOM 660 C C . ARG A 1 94 ? 4.802 5.516 0.747 1.00 88.00 94 ARG A C 1
ATOM 662 O O . ARG A 1 94 ? 5.300 4.989 -0.243 1.00 88.00 94 ARG A O 1
ATOM 669 N N . ARG A 1 95 ? 5.508 6.256 1.599 1.00 85.38 95 ARG A N 1
ATOM 670 C CA . ARG A 1 95 ? 6.902 6.673 1.360 1.00 85.38 95 ARG A CA 1
ATOM 671 C C . ARG A 1 95 ? 7.946 5.554 1.499 1.00 85.38 95 ARG A C 1
ATOM 673 O O . ARG A 1 95 ? 9.137 5.828 1.347 1.00 85.38 95 ARG A O 1
ATOM 680 N N . GLY A 1 96 ? 7.521 4.335 1.825 1.00 84.44 96 GLY A N 1
ATOM 681 C CA . GLY A 1 96 ? 8.405 3.250 2.226 1.00 84.44 96 GLY A CA 1
ATOM 682 C C . GLY A 1 96 ? 8.936 3.448 3.648 1.00 84.44 96 GLY A C 1
ATOM 683 O O . GLY A 1 96 ? 9.082 4.574 4.137 1.00 84.44 96 GLY A O 1
ATOM 684 N N . SER A 1 97 ? 9.221 2.346 4.337 1.00 86.25 97 SER A N 1
ATOM 685 C CA . SER A 1 97 ? 9.780 2.391 5.690 1.00 86.25 97 SER A CA 1
ATOM 686 C C . SER A 1 97 ? 11.295 2.591 5.694 1.00 86.25 97 SER A C 1
ATOM 688 O O . SER A 1 97 ? 11.950 2.708 4.656 1.00 86.25 97 SER A O 1
ATOM 690 N N . VAL A 1 98 ? 11.875 2.687 6.890 1.00 77.19 98 VAL A N 1
ATOM 691 C CA . VAL A 1 98 ? 13.335 2.663 7.081 1.00 77.19 98 VAL A CA 1
ATOM 692 C C . VAL A 1 98 ? 13.933 1.276 6.828 1.00 77.19 98 VAL A C 1
ATOM 694 O O . VAL A 1 98 ? 15.112 1.182 6.514 1.00 77.19 98 VAL A O 1
ATOM 697 N N . PHE A 1 99 ? 13.119 0.220 6.901 1.00 80.62 99 PHE A N 1
ATOM 698 C CA . PHE A 1 99 ? 13.538 -1.161 6.646 1.00 80.62 99 PHE A CA 1
ATOM 699 C C . PHE A 1 99 ? 13.596 -1.499 5.150 1.00 80.62 99 PHE A C 1
ATOM 701 O O . PHE A 1 99 ? 14.180 -2.506 4.759 1.00 80.62 99 PHE A O 1
ATOM 708 N N . MET A 1 100 ? 13.005 -0.654 4.304 1.00 83.50 100 MET A N 1
ATOM 709 C CA . MET A 1 100 ? 13.055 -0.790 2.853 1.00 83.50 100 MET A CA 1
ATOM 710 C C . MET A 1 100 ? 14.344 -0.181 2.301 1.00 83.50 100 MET A C 1
ATOM 712 O O . MET A 1 100 ? 14.664 0.982 2.563 1.00 83.50 100 MET A O 1
ATOM 716 N N . ARG A 1 101 ? 15.060 -0.948 1.474 1.00 84.06 101 ARG A N 1
ATOM 717 C CA . ARG A 1 101 ? 16.212 -0.444 0.718 1.00 84.06 101 ARG A CA 1
ATOM 718 C C . ARG A 1 101 ? 15.749 0.623 -0.278 1.00 84.06 101 ARG A C 1
ATOM 720 O O . ARG A 1 101 ? 14.701 0.473 -0.903 1.00 84.06 101 ARG A O 1
ATOM 727 N N . ASN A 1 102 ? 16.538 1.678 -0.471 1.00 84.94 102 ASN A N 1
ATOM 728 C CA . ASN A 1 102 ? 16.250 2.673 -1.507 1.00 84.94 102 ASN A CA 1
ATOM 729 C C . ASN A 1 102 ? 16.112 1.997 -2.878 1.00 84.94 102 ASN A C 1
ATOM 731 O O . ASN A 1 102 ? 16.959 1.192 -3.270 1.00 84.94 102 ASN A O 1
ATOM 735 N N . GLY A 1 103 ? 15.036 2.332 -3.583 1.00 82.50 103 GLY A N 1
ATOM 736 C CA . GLY A 1 103 ? 14.686 1.762 -4.876 1.00 82.50 103 GLY A CA 1
ATOM 737 C C . GLY A 1 103 ? 13.917 0.447 -4.826 1.00 82.50 103 GLY A C 1
ATOM 738 O O . GLY A 1 103 ? 13.836 -0.222 -5.853 1.00 82.50 103 GLY A O 1
ATOM 739 N N . SER A 1 104 ? 13.363 0.099 -3.662 1.00 84.06 104 SER A N 1
ATOM 740 C CA . SER A 1 104 ? 12.396 -0.990 -3.502 1.00 84.06 104 SER A CA 1
ATOM 741 C C . SER A 1 104 ? 10.965 -0.464 -3.401 1.00 84.06 104 SER A C 1
ATOM 743 O O . SER A 1 104 ? 10.720 0.639 -2.891 1.00 84.06 104 SER A O 1
ATOM 745 N N . GLY A 1 105 ? 10.032 -1.272 -3.889 1.00 85.88 105 GLY A N 1
ATOM 746 C CA . GLY A 1 105 ? 8.602 -1.063 -3.777 1.00 85.88 105 GLY A CA 1
ATOM 747 C C . GLY A 1 105 ? 7.921 -2.315 -3.227 1.00 85.88 105 GLY A C 1
ATOM 748 O O . GLY A 1 105 ? 8.484 -3.408 -3.277 1.00 85.88 105 GLY A O 1
ATOM 749 N N . ILE A 1 106 ? 6.769 -2.120 -2.591 1.00 85.38 106 ILE A N 1
ATOM 75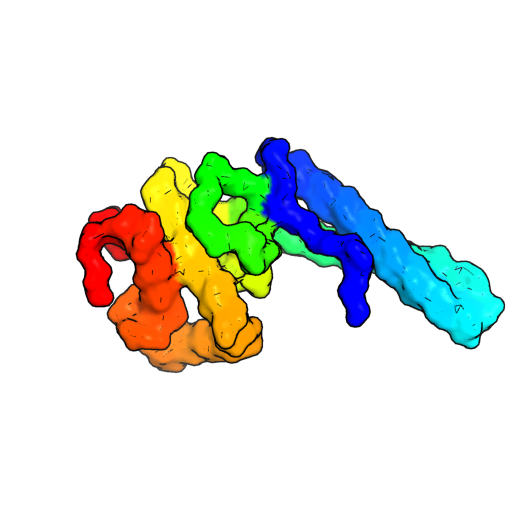0 C CA . ILE A 1 106 ? 5.886 -3.191 -2.137 1.00 85.38 106 ILE A CA 1
ATOM 751 C C . ILE A 1 106 ? 4.443 -2.733 -2.337 1.00 85.38 106 ILE A C 1
ATOM 753 O O . ILE A 1 106 ? 4.050 -1.658 -1.868 1.00 85.38 106 ILE A O 1
ATOM 757 N N . THR A 1 107 ? 3.631 -3.610 -2.917 1.00 86.12 107 THR A N 1
ATOM 758 C CA . THR A 1 107 ? 2.181 -3.447 -2.997 1.00 86.12 107 THR A CA 1
ATOM 759 C C . THR A 1 107 ? 1.485 -4.399 -2.033 1.00 86.12 107 THR A C 1
ATOM 761 O O . THR A 1 107 ? 1.600 -5.615 -2.160 1.00 86.12 107 THR A O 1
ATOM 764 N N . LEU A 1 108 ? 0.762 -3.841 -1.052 1.00 81.12 108 LEU A N 1
ATOM 765 C CA . LEU A 1 108 ? -0.042 -4.595 -0.088 1.00 81.12 108 LEU A CA 1
ATOM 766 C C . LEU A 1 108 ? -1.522 -4.210 -0.139 1.00 81.12 108 LEU A C 1
ATOM 768 O O . LEU A 1 108 ? -1.945 -3.205 0.446 1.00 81.12 108 LEU A O 1
ATOM 772 N N . GLY A 1 109 ? -2.330 -5.036 -0.806 1.00 80.75 109 GLY A N 1
ATOM 773 C CA . GLY A 1 109 ? -3.747 -4.741 -1.028 1.00 80.75 109 GLY A CA 1
ATOM 774 C C . GLY A 1 109 ? -3.879 -3.434 -1.808 1.00 80.75 109 GLY A C 1
ATOM 775 O O . GLY A 1 109 ? -3.393 -3.351 -2.923 1.00 80.75 109 GLY A O 1
ATOM 776 N N . ARG A 1 110 ? -4.466 -2.394 -1.199 1.00 79.56 110 ARG A N 1
ATOM 777 C CA . ARG A 1 110 ? -4.588 -1.051 -1.807 1.00 79.56 110 ARG A CA 1
ATOM 778 C C . ARG A 1 110 ? -3.408 -0.103 -1.545 1.00 79.56 110 ARG A C 1
ATOM 780 O O . ARG A 1 110 ? -3.461 1.069 -1.922 1.00 79.56 110 ARG A O 1
ATOM 787 N N . HIS A 1 111 ? -2.405 -0.545 -0.790 1.00 83.88 111 HIS A N 1
ATOM 788 C CA . HIS A 1 111 ? -1.272 0.287 -0.397 1.00 83.88 111 HIS A CA 1
ATOM 789 C C . HIS A 1 111 ? -0.092 0.064 -1.333 1.00 83.88 111 HIS A C 1
ATOM 791 O O . HIS A 1 111 ? 0.380 -1.058 -1.453 1.00 83.88 111 HIS A O 1
ATOM 797 N N . VAL A 1 112 ? 0.420 1.147 -1.911 1.00 86.56 112 VAL A N 1
ATOM 798 C CA . VAL A 1 112 ? 1.634 1.144 -2.733 1.00 86.56 112 VAL A CA 1
ATOM 799 C C . VAL A 1 112 ? 2.725 1.866 -1.955 1.00 86.56 112 VAL A C 1
ATOM 801 O O . VAL A 1 112 ? 2.636 3.076 -1.742 1.00 86.56 112 VAL A O 1
ATOM 804 N N . ALA A 1 113 ? 3.731 1.138 -1.483 1.00 87.94 113 ALA A N 1
ATOM 805 C CA . ALA A 1 113 ? 4.852 1.685 -0.729 1.00 87.94 113 ALA A CA 1
ATOM 806 C C . ALA A 1 113 ? 6.110 1.697 -1.591 1.00 87.94 113 ALA A C 1
ATOM 808 O O . ALA A 1 113 ? 6.539 0.648 -2.049 1.00 87.94 113 ALA A O 1
ATOM 809 N N . VAL A 1 114 ? 6.730 2.863 -1.783 1.00 86.38 114 VAL A N 1
ATOM 810 C CA . VAL A 1 114 ? 7.962 2.990 -2.575 1.00 86.38 114 VAL A CA 1
ATOM 811 C C . VAL A 1 114 ? 8.995 3.804 -1.818 1.00 86.38 114 VAL A C 1
ATOM 813 O O . VAL A 1 114 ? 8.742 4.959 -1.461 1.00 86.38 114 VAL A O 1
ATOM 816 N N . LYS A 1 115 ? 10.189 3.233 -1.631 1.00 86.88 115 LYS A N 1
ATOM 817 C CA . LYS A 1 115 ? 11.338 3.947 -1.077 1.00 86.88 115 LYS A CA 1
ATOM 818 C C . LYS A 1 115 ? 12.117 4.629 -2.200 1.00 86.88 115 LYS A C 1
ATOM 820 O O . LYS A 1 115 ? 12.872 3.985 -2.925 1.00 86.88 115 LYS A O 1
ATOM 825 N N . ARG A 1 116 ? 11.936 5.942 -2.330 1.00 84.38 116 ARG A N 1
ATOM 826 C CA . ARG A 1 116 ? 12.552 6.756 -3.390 1.00 84.38 116 ARG A CA 1
ATOM 827 C C . ARG A 1 116 ? 14.084 6.751 -3.327 1.00 84.38 116 ARG A C 1
ATOM 829 O O . ARG A 1 116 ? 14.672 6.767 -2.248 1.00 84.38 116 ARG A O 1
ATOM 836 N N . THR A 1 117 ? 14.708 6.760 -4.497 1.00 84.75 117 THR A N 1
ATOM 837 C CA . THR A 1 117 ? 16.163 6.808 -4.705 1.00 84.75 117 THR A CA 1
ATOM 838 C C . THR A 1 117 ? 16.687 8.223 -4.928 1.00 84.75 117 THR A C 1
ATOM 840 O O . THR A 1 117 ? 17.884 8.451 -4.781 1.00 84.75 117 THR A O 1
ATOM 843 N N . GLY A 1 118 ? 15.811 9.162 -5.301 1.00 81.94 118 GLY A N 1
ATOM 844 C CA . GLY A 1 118 ? 16.195 10.498 -5.761 1.00 81.94 118 GLY A CA 1
ATOM 845 C C . GLY A 1 118 ? 16.405 10.578 -7.277 1.00 81.94 118 GLY A C 1
ATOM 846 O O . GLY A 1 118 ? 16.512 11.678 -7.815 1.00 81.94 118 GLY A O 1
ATOM 847 N N . ASN A 1 119 ? 16.401 9.447 -7.992 1.00 85.94 119 ASN A N 1
ATOM 848 C CA . ASN A 1 119 ? 16.350 9.435 -9.449 1.00 85.94 119 ASN A CA 1
ATOM 849 C C . ASN A 1 119 ? 14.891 9.542 -9.905 1.00 85.94 119 ASN A C 1
ATOM 851 O O . ASN A 1 119 ? 14.127 8.585 -9.793 1.00 85.94 119 ASN A O 1
ATOM 855 N N . LEU A 1 120 ? 14.519 10.699 -10.460 1.00 83.69 120 LEU A N 1
ATOM 856 C CA . LEU A 1 120 ? 13.144 10.992 -10.866 1.00 83.69 120 LEU A CA 1
ATOM 857 C C . LEU A 1 120 ? 12.553 9.929 -11.802 1.00 83.69 120 LEU A C 1
ATOM 859 O O . LEU A 1 120 ? 11.410 9.519 -11.622 1.00 83.69 120 LEU A O 1
ATOM 863 N N . HIS A 1 121 ? 13.308 9.486 -12.805 1.00 84.69 121 HIS A N 1
ATOM 864 C 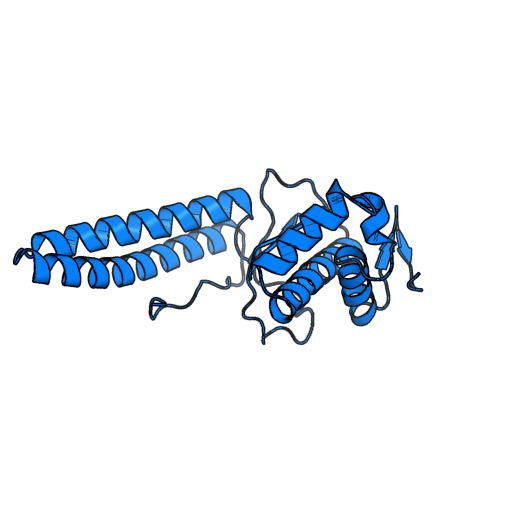CA . HIS A 1 121 ? 12.809 8.537 -13.797 1.00 84.69 121 HIS A CA 1
ATOM 865 C C . HIS A 1 121 ? 12.637 7.137 -13.213 1.00 84.69 121 HIS A C 1
ATOM 867 O O . HIS A 1 121 ? 11.626 6.489 -13.502 1.00 84.69 121 HIS A O 1
ATOM 873 N N . TYR A 1 122 ? 13.577 6.702 -12.371 1.00 85.50 122 TYR A N 1
ATOM 874 C CA . TYR A 1 122 ? 13.499 5.417 -11.681 1.00 85.50 122 TYR A CA 1
ATOM 875 C C . TYR A 1 122 ? 12.380 5.405 -10.638 1.00 85.50 122 TYR A C 1
ATOM 877 O O . TYR A 1 122 ? 11.597 4.465 -10.592 1.00 85.50 122 TYR A O 1
ATOM 885 N N . ASP A 1 123 ? 12.238 6.474 -9.854 1.00 85.31 123 ASP A N 1
ATOM 886 C CA . ASP A 1 123 ? 11.192 6.587 -8.835 1.00 85.31 123 ASP A CA 1
ATOM 887 C C . ASP A 1 123 ? 9.791 6.618 -9.470 1.00 85.31 123 ASP A C 1
ATOM 889 O O . ASP A 1 123 ? 8.854 6.026 -8.934 1.00 85.31 123 ASP A O 1
ATOM 893 N N . ARG A 1 124 ? 9.648 7.256 -10.643 1.00 84.75 124 ARG A N 1
ATOM 894 C CA . ARG A 1 124 ? 8.414 7.214 -11.447 1.00 84.75 124 ARG A CA 1
ATOM 895 C C . ARG A 1 124 ? 8.124 5.813 -11.972 1.00 84.75 124 ARG A C 1
ATOM 897 O O . ARG A 1 124 ? 6.987 5.362 -11.874 1.00 84.75 124 ARG A O 1
ATOM 904 N N . TYR A 1 125 ? 9.137 5.142 -12.515 1.00 87.56 125 TYR A N 1
ATOM 905 C CA . TYR A 1 125 ? 9.023 3.762 -12.978 1.00 87.56 125 TYR A CA 1
ATOM 906 C C . TYR A 1 125 ? 8.598 2.826 -11.849 1.00 87.56 125 TYR A C 1
ATOM 908 O O . TYR A 1 125 ? 7.614 2.114 -12.000 1.00 87.56 125 TYR A O 1
ATOM 916 N N . LEU A 1 126 ? 9.285 2.879 -10.709 1.00 87.31 126 LEU A N 1
ATOM 917 C CA . LEU A 1 126 ? 9.034 2.008 -9.568 1.00 87.31 126 LEU A CA 1
ATOM 918 C C . LEU A 1 126 ? 7.614 2.196 -9.032 1.00 87.31 126 LEU A C 1
ATOM 920 O O . LEU A 1 126 ? 6.911 1.233 -8.762 1.00 87.31 126 LEU A O 1
ATOM 924 N N . LEU A 1 127 ? 7.148 3.440 -8.954 1.00 86.19 127 LEU A N 1
ATOM 925 C CA . LEU A 1 127 ? 5.787 3.730 -8.521 1.00 86.19 127 LEU A CA 1
ATOM 926 C C . LEU A 1 127 ? 4.736 3.225 -9.521 1.00 86.19 127 LEU A C 1
ATOM 928 O O . LEU A 1 127 ? 3.703 2.713 -9.094 1.00 86.19 127 LEU A O 1
ATOM 932 N N . GLN A 1 128 ? 5.002 3.295 -10.828 1.00 86.38 128 GLN A N 1
ATOM 933 C CA . GLN A 1 128 ? 4.125 2.702 -11.845 1.00 86.38 128 GLN A CA 1
ATOM 934 C C . GLN A 1 128 ? 4.165 1.172 -11.860 1.00 86.38 128 GLN A C 1
ATOM 936 O O . GLN A 1 128 ? 3.134 0.546 -12.077 1.00 86.38 128 GLN A O 1
ATOM 941 N N . HIS A 1 129 ? 5.324 0.575 -11.597 1.00 90.00 129 HIS A N 1
ATOM 942 C CA . HIS A 1 129 ? 5.487 -0.868 -11.466 1.00 90.00 129 HIS A CA 1
ATOM 943 C C . HIS A 1 129 ? 4.625 -1.401 -10.310 1.00 90.00 129 HIS A C 1
ATOM 945 O O . HIS A 1 129 ? 3.753 -2.238 -10.528 1.00 90.00 129 HIS A O 1
ATOM 951 N N . GLU A 1 130 ? 4.743 -0.814 -9.114 1.00 88.12 130 GLU A N 1
ATOM 952 C CA . GLU A 1 130 ? 3.894 -1.176 -7.968 1.00 88.12 130 GLU A CA 1
ATOM 953 C C . GLU A 1 130 ? 2.402 -0.924 -8.231 1.00 88.12 130 GLU A C 1
ATOM 955 O O . GLU A 1 130 ? 1.517 -1.670 -7.822 1.00 88.12 130 GLU A O 1
ATOM 960 N N . THR A 1 131 ? 2.093 0.120 -8.989 1.00 85.44 131 THR A N 1
ATOM 961 C CA . THR A 1 131 ? 0.718 0.382 -9.417 1.00 85.44 131 THR A CA 1
ATOM 962 C C . THR A 1 131 ? 0.193 -0.701 -10.370 1.00 85.44 131 THR A C 1
ATOM 964 O O . THR A 1 131 ? -0.990 -1.038 -10.325 1.00 85.44 131 THR A O 1
ATOM 967 N N . GLY A 1 132 ? 1.053 -1.285 -11.205 1.00 87.31 132 GLY A N 1
ATOM 968 C CA . GLY A 1 132 ? 0.717 -2.450 -12.021 1.00 87.31 132 GLY A CA 1
ATOM 969 C C . GLY A 1 132 ? 0.308 -3.648 -11.166 1.00 87.31 132 GLY A C 1
ATOM 970 O O . GLY A 1 132 ? -0.694 -4.294 -11.468 1.00 87.31 132 GLY A O 1
ATOM 971 N N . HIS A 1 133 ? 0.997 -3.888 -10.048 1.00 88.88 133 HIS A N 1
ATOM 972 C CA . HIS A 1 133 ? 0.592 -4.913 -9.083 1.00 88.88 133 HIS A CA 1
ATOM 973 C C . HIS A 1 133 ? -0.768 -4.633 -8.454 1.00 88.88 133 HIS A C 1
ATOM 975 O O . HIS A 1 133 ? -1.554 -5.556 -8.258 1.00 88.88 133 HIS A O 1
ATOM 981 N N . LEU A 1 134 ? -1.095 -3.368 -8.187 1.00 86.69 134 LEU A N 1
ATOM 982 C CA . LEU A 1 134 ? -2.422 -3.017 -7.691 1.00 86.69 134 LEU A CA 1
ATOM 983 C C . LEU A 1 134 ? -3.526 -3.359 -8.705 1.00 86.69 134 LEU A C 1
ATOM 985 O O . LEU A 1 134 ? -4.552 -3.916 -8.316 1.00 86.69 134 LEU A O 1
ATOM 989 N N . ALA A 1 135 ? -3.312 -3.056 -9.989 1.00 84.94 135 ALA A N 1
ATOM 990 C CA . ALA A 1 135 ? -4.244 -3.436 -11.052 1.00 84.94 135 ALA A CA 1
ATOM 991 C C . ALA A 1 135 ? -4.399 -4.964 -11.124 1.00 84.94 135 ALA A C 1
ATOM 993 O O . ALA A 1 135 ? -5.514 -5.472 -11.085 1.00 84.94 135 ALA A O 1
ATOM 994 N N . GLN A 1 136 ? -3.285 -5.701 -11.080 1.00 87.31 136 GLN A N 1
ATOM 995 C CA . GLN A 1 136 ? -3.297 -7.165 -11.052 1.00 87.31 136 GLN A CA 1
ATOM 996 C C . GLN A 1 136 ? -4.082 -7.719 -9.851 1.00 87.31 136 GLN A C 1
ATOM 998 O O . GLN A 1 136 ? -4.883 -8.630 -10.027 1.00 87.31 136 GLN A O 1
ATOM 1003 N N . ILE A 1 137 ? -3.911 -7.158 -8.646 1.00 84.06 137 ILE A N 1
ATOM 1004 C CA . ILE A 1 137 ? -4.685 -7.538 -7.450 1.00 84.06 137 ILE A CA 1
ATOM 1005 C C . ILE A 1 137 ? -6.181 -7.278 -7.646 1.00 84.06 137 ILE A C 1
ATOM 1007 O O . ILE A 1 137 ? -6.996 -8.073 -7.179 1.00 84.06 137 ILE A O 1
ATOM 1011 N N . SER A 1 138 ? -6.552 -6.175 -8.297 1.00 83.44 138 SER A N 1
ATOM 1012 C CA . SER A 1 138 ? -7.956 -5.880 -8.590 1.00 83.44 138 SER A CA 1
ATOM 1013 C C . SER A 1 138 ? -8.569 -6.876 -9.574 1.00 83.44 138 SER A C 1
ATOM 1015 O O . SER A 1 138 ? -9.764 -7.144 -9.475 1.00 83.44 138 SER A O 1
ATOM 1017 N N . ASP A 1 139 ? -7.768 -7.416 -10.492 1.00 86.44 139 ASP A N 1
ATOM 1018 C CA . ASP A 1 139 ? -8.235 -8.331 -11.533 1.00 86.44 139 ASP A CA 1
ATOM 1019 C C . ASP A 1 139 ? -8.351 -9.778 -11.030 1.00 86.44 139 ASP A C 1
ATOM 1021 O O . ASP A 1 139 ? -9.355 -10.439 -11.284 1.00 86.44 139 ASP A O 1
ATOM 1025 N N . VAL A 1 140 ? -7.342 -10.277 -10.303 1.00 85.44 140 VAL A N 1
ATOM 1026 C CA . VAL A 1 140 ? -7.275 -11.695 -9.873 1.00 85.44 140 VAL A CA 1
ATOM 1027 C C . VAL A 1 140 ? -7.613 -11.906 -8.395 1.00 85.44 140 VAL A C 1
ATOM 1029 O O . VAL A 1 140 ? -7.803 -13.027 -7.934 1.00 85.44 140 VAL A O 1
ATOM 1032 N N . GLY A 1 141 ? -7.692 -10.831 -7.614 1.00 81.50 141 GLY A N 1
ATOM 1033 C CA . GLY A 1 141 ? -7.892 -10.892 -6.172 1.00 81.50 141 GLY A CA 1
ATOM 1034 C C . GLY A 1 141 ? -6.604 -11.123 -5.373 1.00 81.50 141 GLY A C 1
ATOM 1035 O O . GLY A 1 141 ? -5.588 -11.632 -5.844 1.00 81.50 141 GLY A O 1
ATOM 1036 N N . VAL A 1 142 ? -6.658 -10.741 -4.094 1.00 76.19 142 VAL A N 1
ATOM 1037 C CA . VAL A 1 142 ? -5.492 -10.671 -3.194 1.00 76.19 142 VAL A CA 1
ATOM 1038 C C . VAL A 1 142 ? -4.831 -12.037 -2.962 1.00 76.19 142 VAL A C 1
ATOM 1040 O O . VAL A 1 142 ? -3.606 -12.138 -2.949 1.00 76.19 142 VAL A O 1
ATOM 1043 N N . VAL A 1 143 ? -5.631 -13.088 -2.759 1.00 73.81 143 VAL A N 1
ATOM 1044 C CA . VAL A 1 143 ? -5.118 -14.430 -2.430 1.00 73.81 143 VAL A CA 1
ATOM 1045 C C . VAL A 1 143 ? -4.406 -15.048 -3.629 1.00 73.81 143 VAL A C 1
ATOM 1047 O O . VAL A 1 143 ? -3.288 -15.544 -3.490 1.00 73.81 143 VAL A O 1
ATOM 1050 N N . GLU A 1 144 ? -5.027 -14.982 -4.807 1.00 83.88 144 GLU A N 1
ATOM 1051 C CA . GLU A 1 144 ? -4.440 -15.513 -6.035 1.00 83.88 144 GLU A CA 1
ATOM 1052 C C . GLU A 1 144 ? -3.164 -14.754 -6.408 1.00 83.88 144 GLU A C 1
ATOM 1054 O O . GLU A 1 144 ? -2.150 -15.382 -6.715 1.00 83.88 144 GLU A O 1
ATOM 1059 N N . PHE A 1 145 ? -3.174 -13.422 -6.295 1.00 85.12 145 PHE A N 1
ATOM 1060 C CA . PHE A 1 145 ? -2.003 -12.592 -6.561 1.00 85.12 145 PHE A CA 1
ATOM 1061 C C . PHE A 1 145 ? -0.789 -13.013 -5.719 1.00 85.12 145 PHE A C 1
ATOM 1063 O O . PHE A 1 145 ? 0.265 -13.329 -6.272 1.00 85.12 145 PHE A O 1
ATOM 1070 N N . TYR A 1 146 ? -0.919 -13.089 -4.388 1.00 80.94 146 TYR A N 1
ATOM 1071 C CA . TYR A 1 146 ? 0.220 -13.479 -3.546 1.00 80.94 146 TYR A CA 1
ATOM 1072 C C . TYR A 1 146 ? 0.614 -14.944 -3.720 1.00 80.94 146 TYR A C 1
ATOM 1074 O O . TYR A 1 146 ? 1.805 -15.255 -3.690 1.00 80.94 146 TYR A O 1
ATOM 1082 N N . GLY A 1 147 ? -0.351 -15.841 -3.946 1.00 75.50 147 GLY A N 1
ATOM 1083 C CA . GLY A 1 147 ? -0.061 -17.238 -4.271 1.00 75.50 147 GLY A CA 1
ATOM 1084 C C . GLY A 1 147 ? 0.793 -17.362 -5.535 1.00 75.50 147 GLY A C 1
ATOM 1085 O O . GLY A 1 147 ? 1.767 -18.119 -5.564 1.00 75.50 147 GLY A O 1
ATOM 1086 N N . ARG A 1 148 ? 0.485 -16.557 -6.557 1.00 84.56 148 ARG A N 1
ATOM 1087 C CA . ARG A 1 148 ? 1.270 -16.465 -7.789 1.00 84.56 148 ARG A CA 1
ATOM 1088 C C . ARG A 1 148 ? 2.646 -15.849 -7.568 1.00 84.56 148 ARG A C 1
ATOM 1090 O O . ARG A 1 148 ? 3.604 -16.445 -8.042 1.00 84.56 148 ARG A O 1
ATOM 1097 N N . ILE A 1 149 ? 2.776 -14.749 -6.821 1.00 81.56 149 ILE A N 1
ATOM 1098 C CA . ILE A 1 149 ? 4.091 -14.165 -6.487 1.00 81.56 149 ILE A CA 1
ATOM 1099 C C . ILE A 1 149 ? 4.989 -15.207 -5.815 1.00 81.56 149 ILE A C 1
ATOM 1101 O O . ILE A 1 149 ? 6.118 -15.422 -6.250 1.00 81.56 149 ILE A O 1
ATOM 1105 N N . VAL A 1 150 ? 4.477 -15.921 -4.806 1.00 78.56 150 VAL A N 1
ATOM 1106 C CA . VAL A 1 150 ? 5.238 -16.979 -4.123 1.00 78.56 150 VAL A CA 1
ATOM 1107 C C . VAL A 1 150 ? 5.643 -18.076 -5.108 1.00 78.56 150 VAL A C 1
ATOM 1109 O O . VAL A 1 150 ? 6.809 -18.467 -5.144 1.00 78.56 150 VAL A O 1
ATOM 1112 N N . LYS A 1 151 ? 4.721 -18.543 -5.957 1.00 77.62 151 LYS A N 1
ATOM 1113 C CA . LYS A 1 151 ? 5.015 -19.555 -6.982 1.00 77.62 151 LYS A CA 1
ATOM 1114 C C . LYS A 1 151 ? 6.077 -19.079 -7.982 1.00 77.62 151 LYS A C 1
ATOM 1116 O O . LYS A 1 151 ? 7.010 -19.823 -8.276 1.00 77.62 151 LYS A O 1
ATOM 1121 N N . GLU A 1 152 ? 5.951 -17.861 -8.493 1.00 84.25 152 GLU A N 1
ATOM 1122 C CA . GLU A 1 152 ? 6.844 -17.289 -9.504 1.00 84.25 152 GLU A CA 1
ATOM 1123 C C . GLU A 1 152 ? 8.246 -17.033 -8.934 1.00 84.25 152 GLU A C 1
ATOM 1125 O O . GLU A 1 152 ? 9.244 -17.287 -9.612 1.00 84.25 152 GLU A O 1
ATOM 1130 N N . TYR A 1 153 ? 8.340 -16.604 -7.674 1.00 79.75 153 TYR A N 1
ATOM 1131 C CA . TYR A 1 153 ? 9.609 -16.316 -7.005 1.00 79.75 153 TYR A CA 1
ATOM 1132 C C . TYR A 1 153 ? 10.335 -17.563 -6.501 1.00 79.75 153 TYR A C 1
ATOM 1134 O O . TYR A 1 153 ? 11.563 -17.619 -6.596 1.00 79.75 153 TYR A O 1
ATOM 1142 N N . VAL A 1 154 ? 9.600 -18.526 -5.938 1.00 71.19 154 VAL A N 1
ATOM 1143 C CA . VAL A 1 154 ? 10.167 -19.675 -5.210 1.00 71.19 154 VAL A CA 1
ATOM 1144 C C . VAL A 1 154 ? 10.239 -20.928 -6.079 1.00 71.19 154 VAL A C 1
ATOM 1146 O O . VAL A 1 154 ? 11.158 -21.724 -5.912 1.00 71.19 154 VAL A O 1
ATOM 1149 N N . ILE A 1 155 ? 9.293 -21.119 -7.004 1.00 75.00 155 ILE A N 1
ATOM 1150 C CA . ILE A 1 155 ? 9.187 -22.359 -7.783 1.00 75.00 155 ILE A CA 1
ATOM 1151 C C . ILE A 1 155 ? 9.824 -22.173 -9.161 1.00 75.00 155 ILE A C 1
ATOM 1153 O O . ILE A 1 155 ? 10.915 -22.685 -9.396 1.00 75.00 155 ILE A O 1
ATOM 1157 N N . LYS A 1 156 ? 9.172 -21.448 -10.075 1.00 74.81 156 LYS A N 1
ATOM 1158 C CA . LYS A 1 156 ? 9.697 -21.054 -11.398 1.00 74.81 156 LYS A CA 1
ATOM 1159 C C . LYS A 1 156 ? 8.905 -19.835 -11.887 1.00 74.81 156 LYS A C 1
ATOM 1161 O O . LYS A 1 156 ? 7.690 -19.825 -11.698 1.00 74.81 156 LYS A O 1
ATOM 1166 N N . PRO A 1 157 ? 9.530 -18.853 -12.553 1.00 77.62 157 PRO A N 1
ATOM 1167 C CA . PRO A 1 157 ? 10.890 -18.877 -13.106 1.00 77.62 157 PRO A CA 1
ATOM 1168 C C . PRO A 1 157 ? 12.000 -18.457 -12.121 1.00 77.62 157 PRO A C 1
ATOM 1170 O O . PRO A 1 157 ? 13.176 -18.534 -12.468 1.00 77.62 157 PRO A O 1
ATOM 1173 N N . GLY A 1 158 ? 11.654 -18.054 -10.898 1.00 78.94 158 GLY A N 1
ATOM 1174 C CA . GLY A 1 158 ? 12.579 -17.516 -9.902 1.00 78.94 158 GLY A CA 1
ATOM 1175 C C . GLY A 1 158 ? 12.585 -15.986 -9.904 1.00 78.94 158 GLY A C 1
ATOM 1176 O O . GLY A 1 158 ? 12.350 -15.361 -10.938 1.00 78.94 158 GLY A O 1
ATOM 1177 N N . PHE A 1 159 ? 12.888 -15.379 -8.749 1.00 76.00 159 PHE A N 1
ATOM 1178 C CA . PHE A 1 159 ? 12.776 -13.928 -8.511 1.00 76.00 159 PHE A CA 1
ATOM 1179 C C . PHE A 1 159 ? 13.276 -13.059 -9.678 1.00 76.00 159 PHE A C 1
ATOM 1181 O O . PHE A 1 159 ? 12.492 -12.346 -10.291 1.00 76.00 159 PHE A O 1
ATOM 1188 N N . ARG A 1 160 ? 14.555 -13.156 -10.067 1.00 79.88 160 ARG A N 1
ATOM 1189 C CA . ARG A 1 160 ? 15.113 -12.303 -11.138 1.00 79.88 160 ARG A CA 1
ATOM 1190 C C . ARG A 1 160 ? 14.531 -12.601 -12.518 1.00 79.88 160 ARG A C 1
ATOM 1192 O O . ARG A 1 160 ? 14.321 -11.683 -13.301 1.00 79.88 160 ARG A O 1
ATOM 1199 N N . ALA A 1 161 ? 14.293 -13.873 -12.820 1.00 82.06 161 ALA A N 1
ATOM 1200 C CA . ALA A 1 161 ? 13.772 -14.277 -14.119 1.00 82.06 161 ALA A CA 1
ATOM 1201 C C . ALA A 1 161 ? 12.308 -13.857 -14.294 1.00 82.06 161 ALA A C 1
ATOM 1203 O O . ALA A 1 161 ? 11.878 -13.593 -15.417 1.00 82.06 161 ALA A O 1
ATOM 1204 N N . SER A 1 162 ? 11.558 -13.730 -13.195 1.00 82.50 162 SER A N 1
ATOM 1205 C CA . SER A 1 162 ? 10.163 -13.307 -13.246 1.00 82.50 162 SER A CA 1
ATOM 1206 C C . SER A 1 162 ? 9.998 -11.915 -13.862 1.00 82.50 162 SER A C 1
ATOM 1208 O O . SER A 1 162 ? 9.080 -11.729 -14.644 1.00 82.50 162 SER A O 1
ATOM 1210 N N . TYR A 1 163 ? 10.946 -10.992 -13.686 1.00 82.88 163 TYR A N 1
ATOM 1211 C CA . TYR A 1 163 ? 10.916 -9.657 -14.309 1.00 82.88 163 TYR A CA 1
ATOM 1212 C C . TYR A 1 163 ? 11.036 -9.652 -15.843 1.00 82.88 163 TYR A C 1
ATOM 1214 O O . TYR A 1 163 ? 10.768 -8.629 -16.477 1.00 82.88 163 TYR A O 1
ATOM 1222 N N . HIS A 1 164 ? 11.466 -10.765 -16.441 1.00 85.12 164 HIS A N 1
ATOM 1223 C CA . HIS A 1 164 ? 11.767 -10.882 -17.872 1.00 85.12 164 HIS A CA 1
ATOM 1224 C C . HIS A 1 164 ? 11.003 -12.012 -18.567 1.00 85.12 164 HIS A C 1
ATOM 1226 O O . HIS A 1 164 ? 11.200 -12.229 -19.757 1.00 85.12 164 HIS A O 1
ATOM 1232 N N . THR A 1 165 ? 10.158 -12.745 -17.842 1.00 86.88 165 THR A N 1
ATOM 1233 C CA . THR A 1 165 ? 9.425 -13.891 -18.387 1.00 86.88 165 THR A CA 1
ATOM 1234 C C . THR A 1 165 ? 7.990 -13.472 -18.701 1.00 86.88 165 THR A C 1
ATOM 1236 O O . THR A 1 165 ? 7.249 -13.183 -17.762 1.00 86.88 165 THR A O 1
ATOM 1239 N N . PRO A 1 166 ? 7.560 -13.463 -19.975 1.00 89.25 166 PRO A N 1
ATOM 1240 C CA . PRO A 1 166 ? 6.176 -13.164 -20.319 1.00 89.25 166 PRO A CA 1
ATOM 1241 C C . PRO A 1 166 ? 5.182 -14.041 -19.548 1.00 89.25 166 PRO A C 1
ATOM 1243 O O . PRO A 1 166 ? 5.369 -15.250 -19.414 1.00 89.25 166 PRO A O 1
ATOM 1246 N N . GLY A 1 167 ? 4.117 -13.419 -19.038 1.00 85.88 167 GLY A N 1
ATOM 1247 C CA . GLY A 1 167 ? 3.056 -14.089 -18.277 1.00 85.88 167 GLY A CA 1
ATOM 1248 C C . GLY A 1 167 ? 3.224 -14.081 -16.752 1.00 85.88 167 GLY A C 1
ATOM 1249 O O . GLY A 1 167 ? 2.267 -14.412 -16.048 1.00 85.88 167 GLY A O 1
ATOM 1250 N N . THR A 1 168 ? 4.377 -13.664 -16.222 1.00 90.44 168 THR A N 1
ATOM 1251 C CA . THR A 1 168 ? 4.556 -13.435 -14.777 1.00 90.44 168 THR A CA 1
ATOM 1252 C C . THR A 1 168 ? 3.958 -12.098 -14.337 1.00 90.44 168 THR A C 1
ATOM 1254 O O . THR A 1 168 ? 3.747 -11.181 -15.142 1.00 90.44 168 THR A O 1
ATOM 1257 N N . LEU A 1 169 ? 3.709 -11.966 -13.036 1.00 89.44 169 LEU A N 1
ATOM 1258 C CA . LEU A 1 169 ? 3.206 -10.734 -12.436 1.00 89.44 169 LEU A CA 1
ATOM 1259 C C . LEU A 1 169 ? 4.230 -9.596 -12.540 1.00 89.44 169 LEU A C 1
ATOM 1261 O O . LEU A 1 169 ? 3.856 -8.493 -12.932 1.00 89.44 169 LEU A O 1
ATOM 1265 N N . GLU A 1 170 ? 5.514 -9.870 -12.297 1.00 88.69 170 GLU A N 1
ATOM 1266 C CA . GLU A 1 170 ? 6.601 -8.882 -12.423 1.00 88.69 170 GLU A CA 1
ATOM 1267 C C . GLU A 1 170 ? 6.780 -8.362 -13.851 1.00 88.69 170 GLU A C 1
ATOM 1269 O O . GLU A 1 170 ? 6.944 -7.161 -14.077 1.00 88.69 170 GLU A O 1
ATOM 1274 N N . TYR A 1 171 ? 6.711 -9.253 -14.845 1.00 90.50 171 TYR A N 1
ATOM 1275 C CA . TYR A 1 171 ? 6.759 -8.855 -16.248 1.00 90.50 171 TYR A CA 1
ATOM 1276 C C . TYR A 1 171 ? 5.540 -8.001 -16.610 1.00 90.50 171 TYR A C 1
ATOM 1278 O O . TYR A 1 171 ? 5.680 -6.955 -17.243 1.00 90.50 171 TYR A O 1
ATOM 1286 N N . GLY A 1 172 ? 4.347 -8.398 -16.156 1.00 90.75 172 GLY A N 1
ATOM 1287 C CA . GLY A 1 172 ? 3.125 -7.620 -16.349 1.00 90.75 172 GLY A CA 1
ATOM 1288 C C . GLY A 1 172 ? 3.194 -6.229 -15.709 1.00 90.75 172 GLY A C 1
ATOM 1289 O O . GLY A 1 172 ? 2.784 -5.252 -16.331 1.00 90.75 172 GLY A O 1
ATOM 1290 N N . ALA A 1 173 ? 3.767 -6.111 -14.510 1.00 89.62 173 ALA A N 1
ATOM 1291 C CA . ALA A 1 173 ? 3.962 -4.836 -13.822 1.00 89.62 173 ALA A CA 1
ATOM 1292 C C . ALA A 1 173 ?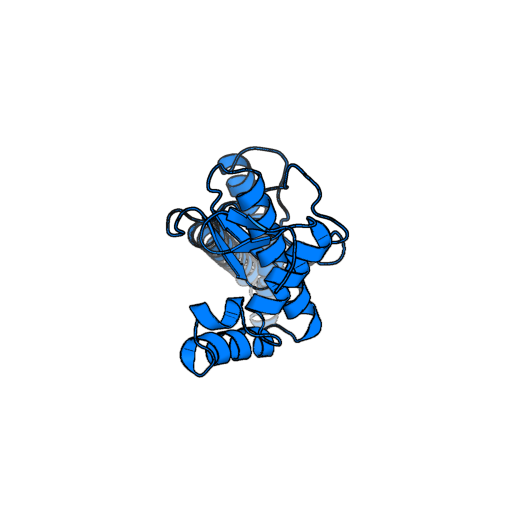 4.981 -3.936 -14.545 1.00 89.62 173 ALA A C 1
ATOM 1294 O O . ALA A 1 173 ? 4.745 -2.738 -14.727 1.00 89.62 173 ALA A O 1
ATOM 1295 N N . ASN A 1 174 ? 6.073 -4.512 -15.056 1.00 90.25 174 ASN A N 1
ATOM 1296 C CA . ASN A 1 174 ? 7.019 -3.811 -15.927 1.00 90.25 174 ASN A CA 1
ATOM 1297 C C . ASN A 1 174 ? 6.345 -3.300 -17.205 1.00 90.25 174 ASN A C 1
ATOM 1299 O O . ASN A 1 174 ? 6.571 -2.156 -17.607 1.00 90.25 174 ASN A O 1
ATOM 1303 N N . TYR A 1 175 ? 5.506 -4.128 -17.829 1.00 90.44 175 TYR A N 1
ATOM 1304 C CA . TYR A 1 175 ? 4.797 -3.776 -19.057 1.00 90.44 175 TYR A CA 1
ATOM 1305 C C . TYR A 1 175 ? 3.784 -2.662 -18.807 1.00 90.44 175 TYR A C 1
ATOM 1307 O O . TYR A 1 175 ? 3.705 -1.693 -19.561 1.00 90.44 175 TYR A O 1
ATOM 1315 N N . TYR A 1 176 ? 3.070 -2.746 -17.688 1.00 89.31 176 TYR A N 1
ATOM 1316 C CA . TYR A 1 176 ? 2.150 -1.717 -17.231 1.00 89.31 176 TYR A CA 1
ATOM 1317 C C . TYR A 1 176 ? 2.848 -0.361 -17.042 1.00 89.31 176 TYR A C 1
ATOM 1319 O O . TYR A 1 176 ? 2.319 0.676 -17.462 1.00 89.31 176 TYR A O 1
ATOM 1327 N N . ALA A 1 177 ? 4.040 -0.361 -16.434 1.00 87.94 177 ALA A N 1
ATOM 1328 C CA . ALA A 1 177 ? 4.853 0.840 -16.275 1.00 87.94 177 ALA A CA 1
ATOM 1329 C C . ALA A 1 177 ? 5.341 1.380 -17.627 1.00 87.94 177 ALA A C 1
ATOM 1331 O O . ALA A 1 177 ? 5.233 2.583 -17.882 1.00 87.94 177 ALA A O 1
ATOM 1332 N N . PHE A 1 178 ? 5.799 0.494 -18.516 1.00 89.56 178 PHE A N 1
ATOM 1333 C CA . PHE A 1 178 ? 6.226 0.840 -19.870 1.00 89.56 178 PHE A CA 1
ATOM 1334 C C . PHE A 1 178 ? 5.115 1.519 -20.674 1.00 89.56 178 PHE A C 1
ATOM 1336 O O . PHE A 1 178 ? 5.340 2.592 -21.227 1.00 89.56 178 PHE A O 1
ATOM 1343 N N . GLN A 1 179 ? 3.900 0.963 -20.679 1.00 88.50 179 GLN A N 1
ATOM 1344 C CA . GLN A 1 179 ? 2.757 1.534 -21.401 1.00 88.50 179 GLN A CA 1
ATOM 1345 C C . GLN A 1 179 ? 2.416 2.968 -20.967 1.00 88.50 179 GLN A C 1
ATOM 1347 O O . GLN A 1 179 ? 1.876 3.737 -21.758 1.00 88.50 179 GLN A O 1
ATOM 1352 N N . ARG A 1 180 ? 2.721 3.343 -19.719 1.00 85.62 180 ARG A N 1
ATOM 1353 C CA . ARG A 1 180 ? 2.417 4.676 -19.167 1.00 85.62 180 ARG A CA 1
ATOM 1354 C C . ARG A 1 180 ? 3.546 5.675 -19.322 1.00 85.62 180 ARG A C 1
ATOM 1356 O O . ARG A 1 180 ? 3.290 6.871 -19.427 1.00 85.62 180 ARG A O 1
ATOM 1363 N N . LEU A 1 181 ? 4.783 5.201 -19.259 1.00 85.31 181 LEU A N 1
ATOM 1364 C CA . LEU A 1 181 ? 5.963 6.060 -19.251 1.00 85.31 181 LEU A CA 1
ATOM 1365 C C . LEU A 1 181 ? 6.663 6.116 -20.611 1.00 85.31 181 LEU A C 1
ATOM 1367 O O . LEU A 1 181 ? 7.471 7.013 -20.831 1.00 85.31 181 LEU A O 1
ATOM 1371 N N . GLY A 1 182 ? 6.382 5.167 -21.508 1.00 86.00 182 GLY A N 1
ATOM 1372 C CA . GLY A 1 182 ? 7.126 4.960 -22.752 1.00 86.00 182 GLY A CA 1
ATOM 1373 C C . GLY A 1 182 ? 8.518 4.359 -22.535 1.00 86.00 182 GLY A C 1
ATOM 1374 O O . GLY A 1 182 ? 9.294 4.239 -23.479 1.00 86.00 182 GLY A O 1
ATOM 1375 N N . TYR A 1 183 ? 8.852 3.996 -21.294 1.00 85.06 183 TYR A N 1
ATOM 1376 C CA . TYR A 1 183 ? 10.131 3.406 -20.933 1.00 85.06 183 TYR A CA 1
ATOM 1377 C C . TYR A 1 183 ? 10.013 2.471 -19.727 1.00 85.06 183 TYR A C 1
ATOM 1379 O O . TYR A 1 183 ? 9.097 2.591 -18.913 1.00 85.06 183 TYR A O 1
ATOM 1387 N N . TYR A 1 184 ? 10.978 1.564 -19.581 1.00 85.25 184 TYR A N 1
ATOM 1388 C CA . TYR A 1 184 ? 11.134 0.725 -18.391 1.00 85.25 184 TYR A CA 1
ATOM 1389 C C . TYR A 1 184 ? 12.595 0.693 -17.930 1.00 85.25 184 TYR A C 1
ATOM 1391 O O . TYR A 1 184 ? 13.500 1.055 -18.686 1.00 85.25 184 TYR A O 1
ATOM 1399 N N . TYR A 1 185 ? 12.831 0.282 -16.684 1.00 82.50 185 TYR A N 1
ATOM 1400 C CA . TYR A 1 185 ? 14.180 0.120 -16.145 1.00 82.50 185 TYR A CA 1
ATOM 1401 C C . TYR A 1 185 ? 14.590 -1.353 -16.103 1.00 82.50 185 TYR A C 1
ATOM 1403 O O . TYR A 1 185 ? 13.898 -2.190 -15.532 1.00 82.50 185 TYR A O 1
ATOM 1411 N N . SER A 1 186 ? 15.759 -1.662 -16.669 1.00 73.25 186 SER A N 1
ATOM 1412 C CA . SER A 1 186 ? 16.371 -2.996 -16.623 1.00 73.25 186 SER A CA 1
ATOM 1413 C C . SER A 1 186 ? 17.851 -2.875 -16.277 1.00 73.25 186 SER A C 1
ATOM 1415 O O . SER A 1 186 ? 18.582 -2.135 -16.939 1.00 73.25 186 SER A O 1
ATOM 1417 N N . GLY A 1 187 ? 18.295 -3.614 -15.254 1.00 65.62 187 GLY A N 1
ATOM 1418 C CA . GLY A 1 187 ? 19.701 -3.751 -14.861 1.00 65.62 187 GLY A CA 1
ATOM 1419 C C . GLY A 1 187 ? 20.351 -2.478 -14.305 1.00 65.62 187 GLY A C 1
ATOM 1420 O O . GLY A 1 187 ? 20.797 -2.499 -13.166 1.00 65.62 187 GLY A O 1
ATOM 1421 N N . MET A 1 188 ? 20.419 -1.395 -15.093 1.00 55.97 188 MET A N 1
ATOM 1422 C CA . MET A 1 188 ? 21.142 -0.148 -14.795 1.00 55.97 188 MET A CA 1
ATOM 1423 C C . MET A 1 188 ? 20.686 1.091 -15.609 1.00 55.97 188 MET A C 1
ATOM 1425 O O . MET A 1 188 ? 21.346 2.124 -15.541 1.00 55.97 188 MET A O 1
ATOM 1429 N N . GLY A 1 189 ? 19.581 1.056 -16.371 1.00 73.94 189 GLY A N 1
ATOM 1430 C CA . GLY A 1 189 ? 19.170 2.232 -17.156 1.00 73.94 189 GLY A CA 1
ATOM 1431 C C . GLY A 1 189 ? 17.778 2.176 -17.782 1.00 73.94 189 GLY A C 1
ATOM 1432 O O . GLY A 1 189 ? 17.095 1.152 -17.716 1.00 73.94 189 GLY A O 1
ATOM 1433 N N . ILE A 1 190 ? 17.384 3.307 -18.377 1.00 83.62 190 ILE A N 1
ATOM 1434 C CA . ILE A 1 190 ? 16.138 3.491 -19.136 1.00 83.62 190 ILE A CA 1
ATOM 1435 C C . ILE A 1 190 ? 16.232 2.720 -20.453 1.00 83.62 190 ILE A C 1
ATOM 1437 O O . ILE A 1 190 ? 17.237 2.806 -21.159 1.00 83.62 190 ILE A O 1
ATOM 1441 N N . ARG A 1 191 ? 15.165 2.009 -20.814 1.00 82.25 191 ARG A N 1
ATOM 1442 C CA . ARG A 1 191 ? 14.992 1.387 -22.128 1.00 82.25 191 ARG A CA 1
ATOM 1443 C C . ARG A 1 191 ? 13.648 1.777 -22.734 1.00 82.25 191 ARG A C 1
ATOM 1445 O O . ARG A 1 191 ? 12.638 1.773 -22.035 1.00 82.25 191 ARG A O 1
ATOM 1452 N N . ASN A 1 192 ? 13.649 2.044 -24.040 1.00 83.31 192 ASN A N 1
ATOM 1453 C CA . ASN A 1 192 ? 12.483 2.537 -24.791 1.00 83.31 192 ASN A CA 1
ATOM 1454 C C . ASN A 1 192 ? 11.757 1.443 -25.596 1.00 83.31 192 ASN A C 1
ATOM 1456 O O . ASN A 1 192 ? 10.795 1.731 -26.298 1.00 83.31 192 ASN A O 1
ATOM 1460 N N . ALA A 1 193 ? 12.216 0.194 -25.513 1.00 79.12 193 ALA A N 1
ATOM 1461 C CA . ALA A 1 193 ? 11.586 -0.960 -26.147 1.00 79.12 193 ALA A CA 1
ATOM 1462 C C . ALA A 1 193 ? 11.374 -2.043 -25.094 1.00 79.12 193 ALA A C 1
ATOM 1464 O O . ALA A 1 193 ? 12.311 -2.340 -24.355 1.00 79.12 193 ALA A O 1
ATOM 1465 N N . PHE A 1 194 ? 10.168 -2.602 -25.016 1.00 81.19 194 PHE A N 1
ATOM 1466 C CA . PHE A 1 194 ? 9.837 -3.639 -24.044 1.00 81.19 194 PHE A CA 1
ATOM 1467 C C . PHE A 1 194 ? 10.194 -5.034 -24.591 1.00 81.19 194 PHE A C 1
ATOM 1469 O O . PHE A 1 194 ? 9.866 -5.299 -25.749 1.00 81.19 194 PHE A O 1
ATOM 1476 N N . PRO A 1 195 ? 10.896 -5.882 -23.818 1.00 70.38 195 PRO A N 1
ATOM 1477 C CA . PRO A 1 195 ? 11.332 -7.211 -24.246 1.00 70.38 195 PRO A CA 1
ATOM 1478 C C . PRO A 1 195 ? 10.197 -8.235 -24.277 1.00 70.38 195 PRO A C 1
ATOM 1480 O O . PRO A 1 195 ? 9.223 -8.066 -23.510 1.00 70.38 195 PRO A O 1
#